Protein AF-0000000082694277 (afdb_homodimer)

Structure (mmCIF, N/CA/C/O backbone):
data_AF-0000000082694277-model_v1
#
loop_
_entity.id
_entity.type
_entity.pdbx_description
1 polymer Cornifelin
#
loop_
_atom_site.group_PDB
_atom_site.id
_atom_site.type_symbol
_atom_site.label_atom_id
_atom_site.label_alt_id
_atom_site.label_comp_id
_atom_site.label_asym_id
_atom_site.label_entity_id
_atom_site.label_seq_id
_atom_site.pdbx_PDB_ins_code
_atom_site.Cartn_x
_atom_site.Cartn_y
_atom_site.Cartn_z
_atom_site.occupancy
_atom_site.B_iso_or_equiv
_atom_site.auth_seq_id
_atom_site.auth_comp_id
_atom_site.auth_asym_id
_atom_site.auth_atom_id
_atom_site.pdbx_PDB_model_num
ATOM 1 N N . MET A 1 1 ? 62.188 2.545 -9.156 1 27.95 1 MET A N 1
ATOM 2 C CA . MET A 1 1 ? 60.906 2.119 -9.719 1 27.95 1 MET A CA 1
ATOM 3 C C . MET A 1 1 ? 59.781 2.207 -8.672 1 27.95 1 MET A C 1
ATOM 5 O O . MET A 1 1 ? 59.812 1.482 -7.672 1 27.95 1 MET A O 1
ATOM 9 N N . ALA A 1 2 ? 59.312 3.406 -8.391 1 30.12 2 ALA A N 1
ATOM 10 C CA . ALA A 1 2 ? 58.469 3.988 -7.355 1 30.12 2 ALA A CA 1
ATOM 11 C C . ALA A 1 2 ? 57.062 3.428 -7.426 1 30.12 2 ALA A C 1
ATOM 13 O O . ALA A 1 2 ? 56.406 3.539 -8.461 1 30.12 2 ALA A O 1
ATOM 14 N N . HIS A 1 3 ? 56.812 2.229 -6.867 1 31.14 3 HIS A N 1
ATOM 15 C CA . HIS A 1 3 ? 55.562 1.495 -6.801 1 31.14 3 HIS A CA 1
ATOM 16 C C . HIS A 1 3 ? 54.469 2.34 -6.16 1 31.14 3 HIS A C 1
ATOM 18 O O . HIS A 1 3 ? 54.594 2.764 -5.008 1 31.14 3 HIS A O 1
ATOM 24 N N . THR A 1 4 ? 53.812 3.27 -6.934 1 31.67 4 THR A N 1
ATOM 25 C CA . THR A 1 4 ? 52.719 4.188 -6.59 1 31.67 4 THR A CA 1
ATOM 26 C C . THR A 1 4 ? 51.531 3.422 -6.062 1 31.67 4 THR A C 1
ATOM 28 O O . THR A 1 4 ? 50.812 2.766 -6.828 1 31.67 4 THR A O 1
ATOM 31 N N . ILE A 1 5 ? 51.562 2.662 -4.965 1 32.66 5 ILE A N 1
ATOM 32 C CA . ILE A 1 5 ? 50.469 1.951 -4.316 1 32.66 5 ILE A CA 1
ATOM 33 C C . ILE A 1 5 ? 49.312 2.926 -4.004 1 32.66 5 ILE A C 1
ATOM 35 O O . ILE A 1 5 ? 49.469 3.793 -3.141 1 32.66 5 ILE A O 1
ATOM 39 N N . THR A 1 6 ? 48.75 3.732 -4.934 1 34.19 6 THR A N 1
ATOM 40 C CA . THR A 1 6 ? 47.625 4.594 -4.547 1 34.19 6 THR A CA 1
ATOM 41 C C . THR A 1 6 ? 46.5 3.77 -3.955 1 34.19 6 THR A C 1
ATOM 43 O O . THR A 1 6 ? 45.938 2.885 -4.617 1 34.19 6 THR A O 1
ATOM 46 N N . SER A 1 7 ? 46.562 3.295 -2.707 1 34.5 7 SER A N 1
ATOM 47 C CA . SER A 1 7 ? 45.5 2.664 -1.922 1 34.5 7 SER A CA 1
ATOM 48 C C . SER A 1 7 ? 44.219 3.453 -2.012 1 34.5 7 SER A C 1
ATOM 50 O O . SER A 1 7 ? 44.156 4.605 -1.574 1 34.5 7 SER A O 1
ATOM 52 N N . GLN A 1 8 ? 43.531 3.471 -3.158 1 34.47 8 GLN A N 1
ATOM 53 C CA . GLN A 1 8 ? 42.219 4.105 -3.213 1 34.47 8 GLN A CA 1
ATOM 54 C C . GLN A 1 8 ? 41.344 3.646 -2.057 1 34.47 8 GLN A C 1
ATOM 56 O O . GLN A 1 8 ? 41.281 2.453 -1.757 1 34.47 8 GLN A O 1
ATOM 61 N N . PRO A 1 9 ? 41.156 4.508 -0.997 1 35 9 PRO A N 1
ATOM 62 C CA . PRO A 1 9 ? 40.25 4.148 0.089 1 35 9 PRO A CA 1
ATOM 63 C C . PRO A 1 9 ? 38.969 3.494 -0.413 1 35 9 PRO A C 1
ATOM 65 O O . PRO A 1 9 ? 38.469 3.848 -1.483 1 35 9 PRO A O 1
ATOM 68 N N . GLN A 1 10 ? 38.844 2.244 -0.396 1 33.22 10 GLN A N 1
ATOM 69 C CA . GLN A 1 10 ? 37.625 1.463 -0.559 1 33.22 10 GLN A CA 1
ATOM 70 C C . GLN A 1 10 ? 36.406 2.186 0.045 1 33.22 10 GLN A C 1
ATOM 72 O O . GLN A 1 10 ? 36.438 2.537 1.227 1 33.22 10 GLN A O 1
ATOM 77 N N . GLY A 1 11 ? 35.812 3.156 -0.639 1 32.41 11 GLY A N 1
ATOM 78 C CA . GLY A 1 11 ? 34.625 3.859 -0.245 1 32.41 11 GLY A CA 1
ATOM 79 C C . GLY A 1 11 ? 33.625 2.975 0.487 1 32.41 11 GLY A C 1
ATOM 80 O O . GLY A 1 11 ? 33.125 1.987 -0.068 1 32.41 11 GLY A O 1
ATOM 81 N N . SER A 1 12 ? 33.812 2.605 1.75 1 34 12 SER A N 1
ATOM 82 C CA . SER A 1 12 ? 32.75 2.076 2.621 1 34 12 SER A CA 1
ATOM 83 C C . SER A 1 12 ? 31.391 2.646 2.254 1 34 12 SER A C 1
ATOM 85 O O . SER A 1 12 ? 31.234 3.863 2.145 1 34 12 SER A O 1
ATOM 87 N N . GLN A 1 13 ? 30.703 2.137 1.273 1 34 13 GLN A N 1
ATOM 88 C CA . GLN A 1 13 ? 29.312 2.514 1.074 1 34 13 GLN A CA 1
ATOM 89 C C . GLN A 1 13 ? 28.641 2.846 2.4 1 34 13 GLN A C 1
ATOM 91 O O . GLN A 1 13 ? 28.516 1.985 3.277 1 34 13 GLN A O 1
ATOM 96 N N . ALA A 1 14 ? 28.875 3.816 3.137 1 32.34 14 ALA A N 1
ATOM 97 C CA . ALA A 1 14 ? 28.125 4.359 4.273 1 32.34 14 ALA A CA 1
ATOM 98 C C . ALA A 1 14 ? 26.656 3.998 4.188 1 32.34 14 ALA A C 1
ATOM 100 O O . ALA A 1 14 ? 25.938 4.5 3.324 1 32.34 14 ALA A O 1
ATOM 101 N N . LEU A 1 15 ? 26.234 2.738 4.289 1 37.38 15 LEU A N 1
ATOM 102 C CA . LEU A 1 15 ? 24.844 2.441 4.645 1 37.38 15 LEU A CA 1
ATOM 103 C C . LEU A 1 15 ? 24.266 3.557 5.5 1 37.38 15 LEU A C 1
ATOM 105 O O . LEU A 1 15 ? 24.672 3.754 6.645 1 37.38 15 LEU A O 1
ATOM 109 N N . TYR A 1 16 ? 24.266 4.754 5.172 1 36.59 16 TYR A N 1
ATOM 110 C CA . TYR A 1 16 ? 23.578 5.77 5.973 1 36.59 16 TYR A CA 1
ATOM 111 C C . TYR A 1 16 ? 22.469 5.148 6.812 1 36.59 16 TYR A C 1
ATOM 113 O O . TYR A 1 16 ? 21.625 4.418 6.293 1 36.59 16 TYR A O 1
ATOM 121 N N . PRO A 1 17 ? 22.594 4.582 8.023 1 45.28 17 PRO A N 1
ATOM 122 C CA . PRO A 1 17 ? 21.453 4.215 8.867 1 45.28 17 PRO A CA 1
ATOM 123 C C . PRO A 1 17 ? 20.219 5.074 8.602 1 45.28 17 PRO A C 1
ATOM 125 O O . PRO A 1 17 ? 20.25 6.289 8.812 1 45.28 17 PRO A O 1
ATOM 128 N N . SER A 1 18 ? 19.703 5.039 7.395 1 55.22 18 SER A N 1
ATOM 129 C CA . SER A 1 18 ? 18.562 5.902 7.102 1 55.22 18 SER A CA 1
ATOM 130 C C . SER A 1 18 ? 17.656 6.043 8.32 1 55.22 18 SER A C 1
ATOM 132 O O . SER A 1 18 ? 17.125 5.051 8.82 1 55.22 18 SER A O 1
ATOM 134 N N . GLN A 1 19 ? 17.891 6.895 9.281 1 72.94 19 GLN A N 1
ATOM 135 C CA . GLN A 1 19 ? 17.156 7.25 10.492 1 72.94 19 GLN A CA 1
ATOM 136 C C . GLN A 1 19 ? 15.641 7.242 10.242 1 72.94 19 GLN A C 1
ATOM 138 O O . GLN A 1 19 ? 15.164 7.836 9.273 1 72.94 19 GLN A O 1
ATOM 143 N N . LYS A 1 20 ? 14.992 6.148 10.82 1 85.75 20 LYS A N 1
ATOM 144 C CA . LYS A 1 20 ? 13.531 6.129 10.812 1 85.75 20 LYS A CA 1
ATOM 145 C C . LYS A 1 20 ? 12.961 7.402 11.43 1 85.75 20 LYS A C 1
ATOM 147 O O . LYS A 1 20 ? 13.562 7.98 12.344 1 85.75 20 LYS A O 1
ATOM 152 N N . THR A 1 21 ? 11.93 7.969 10.828 1 93.62 21 THR A N 1
ATOM 153 C CA . THR A 1 21 ? 11.18 9.125 11.305 1 93.62 21 THR A CA 1
ATOM 154 C C . THR A 1 21 ? 9.82 8.703 11.844 1 93.62 21 THR A C 1
ATOM 156 O O . THR A 1 21 ? 9.508 7.512 11.891 1 93.62 21 THR A O 1
ATOM 159 N N . ALA A 1 22 ? 9.102 9.68 12.453 1 95 22 ALA A N 1
ATOM 160 C CA . ALA A 1 22 ? 7.762 9.43 12.969 1 95 22 ALA A CA 1
ATOM 161 C C . ALA A 1 22 ? 6.73 10.297 12.25 1 95 22 ALA A C 1
ATOM 163 O O . ALA A 1 22 ? 7.086 11.258 11.562 1 95 22 ALA A O 1
ATOM 164 N N . TRP A 1 23 ? 5.449 9.828 12.32 1 95.81 23 TRP A N 1
ATOM 165 C CA . TRP A 1 23 ? 4.371 10.688 11.852 1 95.81 23 TRP A CA 1
ATOM 166 C C . TRP A 1 23 ? 4.438 12.055 12.516 1 95.81 23 TRP A C 1
ATOM 168 O O . TRP A 1 23 ? 4.754 12.164 13.703 1 95.81 23 TRP A O 1
ATOM 178 N N . SER A 1 24 ? 4.129 13.141 11.797 1 94 24 SER A N 1
ATOM 179 C CA . SER A 1 24 ? 4.125 14.484 12.352 1 94 24 SER A CA 1
ATOM 180 C C . SER A 1 24 ? 3.045 14.641 13.414 1 94 24 SER A C 1
ATOM 182 O O . SER A 1 24 ? 3.139 15.516 14.281 1 94 24 SER A O 1
ATOM 184 N N . SER A 1 25 ? 2.029 13.906 13.289 1 93.62 25 SER A N 1
ATOM 185 C CA . SER A 1 25 ? 0.938 13.883 14.258 1 93.62 25 SER A CA 1
ATOM 186 C C . SER A 1 25 ? 0.409 12.461 14.453 1 93.62 25 SER A C 1
ATOM 188 O O . SER A 1 25 ? 0.591 11.602 13.586 1 93.62 25 SER A O 1
ATOM 190 N N . ASP A 1 26 ? -0.315 12.305 15.57 1 94.38 26 ASP A N 1
ATOM 191 C CA . ASP A 1 26 ? -0.897 10.992 15.82 1 94.38 26 ASP A CA 1
ATOM 192 C C . ASP A 1 26 ? -2.24 10.836 15.117 1 94.38 26 ASP A C 1
ATOM 194 O O . ASP A 1 26 ? -2.818 11.82 14.648 1 94.38 26 ASP A O 1
ATOM 198 N N . VAL A 1 27 ? -2.691 9.578 15.062 1 92.75 27 VAL A N 1
ATOM 199 C CA . VAL A 1 27 ? -3.936 9.25 14.375 1 92.75 27 VAL A CA 1
ATOM 200 C C . VAL A 1 27 ? -5.105 9.961 15.055 1 92.75 27 VAL A C 1
ATOM 202 O O . VAL A 1 27 ? -6.027 10.438 14.391 1 92.75 27 VAL A O 1
ATOM 205 N N . MET A 1 28 ? -5.027 10.18 16.344 1 90.75 28 MET A N 1
ATOM 206 C CA . MET A 1 28 ? -6.156 10.734 17.094 1 90.75 28 MET A CA 1
ATOM 207 C C . MET A 1 28 ? -5.961 12.227 17.344 1 90.75 28 MET A C 1
ATOM 209 O O . MET A 1 28 ? -6.66 12.82 18.172 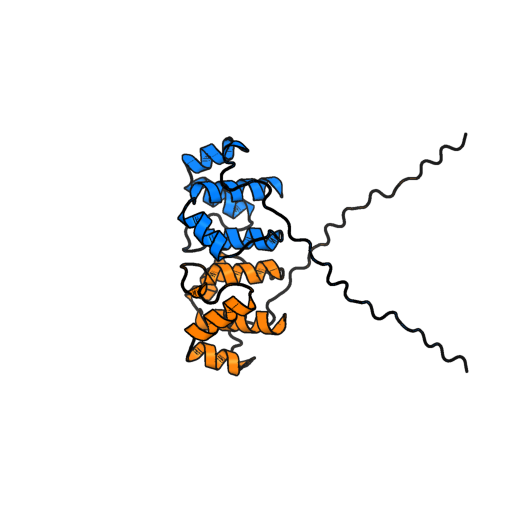1 90.75 28 MET A O 1
ATOM 213 N N . ASP A 1 29 ? -5.027 12.852 16.734 1 92.31 29 ASP A N 1
ATOM 214 C CA . ASP A 1 29 ? -4.785 14.281 16.859 1 92.31 29 ASP A CA 1
ATOM 215 C C . ASP A 1 29 ? -5.598 15.07 15.836 1 92.31 29 ASP A C 1
ATOM 217 O O . ASP A 1 29 ? -5.062 15.953 15.156 1 92.31 29 ASP A O 1
ATOM 221 N N . CYS A 1 30 ? -6.879 14.773 15.672 1 85.38 30 CYS A N 1
ATOM 222 C CA . CYS A 1 30 ? -7.719 15.367 14.633 1 85.38 30 CYS A CA 1
ATOM 223 C C . CYS A 1 30 ? -7.852 16.875 14.828 1 85.38 30 CYS A C 1
ATOM 225 O O . CYS A 1 30 ? -8.078 17.609 13.867 1 85.38 30 CYS A O 1
ATOM 227 N N . PHE A 1 31 ? -7.543 17.359 15.984 1 87.69 31 PHE A N 1
ATOM 228 C CA . PHE A 1 31 ? -7.789 18.766 16.281 1 87.69 31 PHE A CA 1
ATOM 229 C C . PHE A 1 31 ? -6.551 19.609 15.992 1 87.69 31 PHE A C 1
ATOM 231 O O . PHE A 1 31 ? -6.578 20.828 16.125 1 87.69 31 PHE A O 1
ATOM 238 N N . GLN A 1 32 ? -5.543 18.938 15.562 1 92.25 32 GLN A N 1
ATOM 239 C CA . GLN A 1 32 ? -4.348 19.672 15.18 1 92.25 32 GLN A CA 1
ATOM 240 C C . GLN A 1 32 ? -4.574 20.469 13.891 1 92.25 32 GLN A C 1
ATOM 242 O O . GLN A 1 32 ? -3.877 21.438 13.625 1 92.25 32 GLN A O 1
ATOM 247 N N . ASP A 1 33 ? -5.469 20.062 13.055 1 95.19 33 ASP A N 1
ATOM 248 C CA . ASP A 1 33 ? -5.934 20.766 11.867 1 95.19 33 ASP A CA 1
ATOM 249 C C . ASP A 1 33 ? -7.449 20.672 11.727 1 95.19 33 ASP A C 1
ATOM 251 O O . ASP A 1 33 ? -7.977 19.672 11.242 1 95.19 33 ASP A O 1
ATOM 255 N N . MET A 1 34 ? -8.078 21.703 12.07 1 94.44 34 MET A N 1
ATOM 256 C CA . MET A 1 34 ? -9.531 21.688 12.156 1 94.44 34 MET A CA 1
ATOM 257 C C . MET A 1 34 ? -10.156 21.594 10.766 1 94.44 34 MET A C 1
ATOM 259 O O . MET A 1 34 ? -11.188 20.938 10.594 1 94.44 34 MET A O 1
ATOM 263 N N . GLY A 1 35 ? -9.609 22.266 9.805 1 95.75 35 GLY A N 1
ATOM 264 C CA . GLY A 1 35 ? -10.109 22.156 8.438 1 95.75 35 GLY A CA 1
ATOM 265 C C . GLY A 1 35 ? -10.117 20.734 7.91 1 95.75 35 GLY A C 1
ATOM 266 O O . GLY A 1 35 ? -11.141 20.266 7.41 1 95.75 35 GLY A O 1
ATOM 267 N N . ILE A 1 36 ? -9.016 20.031 8.062 1 96.81 36 ILE A N 1
ATOM 268 C CA . ILE A 1 36 ? -8.898 18.656 7.609 1 96.81 36 ILE A CA 1
ATOM 269 C C . ILE A 1 36 ? -9.859 17.766 8.406 1 96.81 36 ILE A C 1
ATOM 271 O O . ILE A 1 36 ? -10.492 16.875 7.844 1 96.81 36 ILE A O 1
ATOM 275 N N . CYS A 1 37 ? -9.945 17.984 9.711 1 95.75 37 CYS A N 1
ATOM 276 C CA . CYS A 1 37 ? -10.82 17.188 10.555 1 95.75 37 CYS A CA 1
ATOM 277 C C . CYS A 1 37 ? -12.273 17.328 10.117 1 95.75 37 CYS A C 1
ATOM 279 O O . CYS A 1 37 ? -12.992 16.328 10.023 1 95.75 37 CYS A O 1
ATOM 281 N N . LEU A 1 38 ? -12.711 18.547 9.906 1 95.75 38 LEU A N 1
ATOM 282 C CA . LEU A 1 38 ? -14.078 18.797 9.469 1 95.75 38 LEU A CA 1
ATOM 283 C C . LEU A 1 38 ? -14.336 18.156 8.109 1 95.75 38 LEU A C 1
ATOM 285 O O . LEU A 1 38 ? -15.383 17.547 7.898 1 95.75 38 LEU A O 1
ATOM 289 N N . CYS A 1 39 ? -13.398 18.344 7.246 1 96.25 39 CYS A N 1
ATOM 290 C CA . CYS A 1 39 ? -13.555 17.719 5.938 1 96.25 39 CYS A CA 1
ATOM 291 C C . CYS A 1 39 ? -13.602 16.203 6.062 1 96.25 39 CYS A C 1
ATOM 293 O O . CYS A 1 39 ? -14.414 15.539 5.402 1 96.25 39 CYS A O 1
ATOM 295 N N . GLY A 1 40 ? -12.734 15.648 6.84 1 95.5 40 GLY A N 1
ATOM 296 C CA . GLY A 1 40 ? -12.711 14.211 7.055 1 95.5 40 GLY A CA 1
ATOM 297 C C . GLY A 1 40 ? -13.984 13.68 7.695 1 95.5 40 GLY A C 1
ATOM 298 O O . GLY A 1 40 ? -14.398 12.555 7.422 1 95.5 40 GLY A O 1
ATOM 299 N N . THR A 1 41 ? -14.664 14.422 8.523 1 95 41 THR A N 1
ATOM 300 C CA . THR A 1 41 ? -15.867 13.992 9.234 1 95 41 THR A CA 1
ATOM 301 C C . THR A 1 41 ? -17.094 14.133 8.344 1 95 41 THR A C 1
ATOM 303 O O . THR A 1 41 ? -17.953 13.242 8.305 1 95 41 THR A O 1
ATOM 306 N N . PHE A 1 42 ? -17.219 15.148 7.566 1 96.81 42 PHE A N 1
ATOM 307 C CA . PHE A 1 42 ? -18.469 15.453 6.875 1 96.81 42 PHE A CA 1
ATOM 308 C C . PHE A 1 42 ? -18.375 15.062 5.406 1 96.81 42 PHE A C 1
ATOM 310 O O . PHE A 1 42 ? -19.391 14.797 4.766 1 96.81 42 PHE A O 1
ATOM 317 N N . ILE A 1 43 ? -17.172 15.102 4.844 1 96.81 43 ILE A N 1
ATOM 318 C CA . ILE A 1 43 ? -17.016 14.789 3.426 1 96.81 43 ILE A CA 1
ATOM 319 C C . ILE A 1 43 ? -15.766 13.93 3.229 1 96.81 43 ILE A C 1
ATOM 321 O O . ILE A 1 43 ? -14.844 14.32 2.508 1 96.81 43 ILE A O 1
ATOM 325 N N . PRO A 1 44 ? -15.758 12.805 3.779 1 94.75 44 PRO A N 1
ATOM 326 C CA . PRO A 1 44 ? -14.555 11.969 3.732 1 94.75 44 PRO A CA 1
ATOM 327 C C . PRO A 1 44 ? -14.18 11.562 2.311 1 94.75 44 PRO A C 1
ATOM 329 O O . PRO A 1 44 ? -13 11.367 2.016 1 94.75 44 PRO A O 1
ATOM 332 N N . CYS A 1 45 ? -15.141 11.445 1.402 1 95.69 45 CYS A N 1
ATOM 333 C CA . CYS A 1 45 ? -14.836 11.062 0.028 1 95.69 45 CYS A CA 1
AT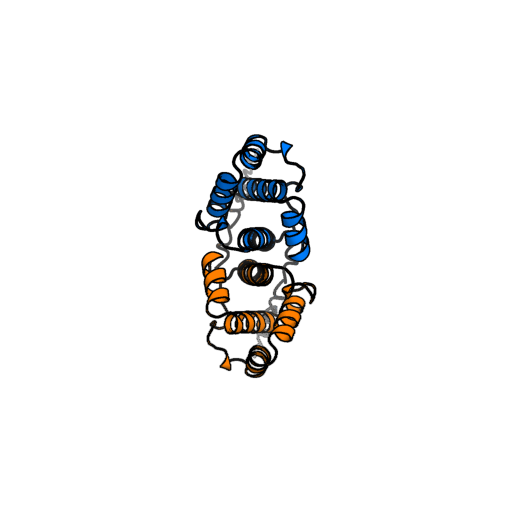OM 334 C C . CYS A 1 45 ? -13.992 12.125 -0.662 1 95.69 45 CYS A C 1
ATOM 336 O O . CYS A 1 45 ? -13.055 11.805 -1.392 1 95.69 45 CYS A O 1
ATOM 338 N N . ILE A 1 46 ? -14.258 13.32 -0.411 1 96.69 46 ILE A N 1
ATOM 339 C CA . ILE A 1 46 ? -13.492 14.406 -1.009 1 96.69 46 ILE A CA 1
ATOM 340 C C . ILE A 1 46 ? -12.102 14.469 -0.372 1 96.69 46 ILE A C 1
ATOM 342 O O . ILE A 1 46 ? -11.102 14.672 -1.064 1 96.69 46 ILE A O 1
ATOM 346 N N . LEU A 1 47 ? -12.023 14.305 0.902 1 97.44 47 LEU A N 1
ATOM 347 C CA . LEU A 1 47 ? -10.719 14.32 1.562 1 97.44 47 LEU A CA 1
ATOM 348 C C . LEU A 1 47 ? -9.82 13.211 1.017 1 97.44 47 LEU A C 1
ATOM 350 O O . LEU A 1 47 ? -8.633 13.438 0.773 1 97.44 47 LEU A O 1
ATOM 354 N N . ALA A 1 48 ? -10.422 12.062 0.842 1 97.94 48 ALA A N 1
ATOM 355 C CA . ALA A 1 48 ? -9.664 10.93 0.316 1 97.94 48 ALA A CA 1
ATOM 356 C C . ALA A 1 48 ? -9.125 11.234 -1.081 1 97.94 48 ALA A C 1
ATOM 358 O O . ALA A 1 48 ? -7.973 10.93 -1.391 1 97.94 48 ALA A O 1
ATOM 359 N N . CYS A 1 49 ? -9.945 11.844 -1.886 1 97.56 49 CYS A N 1
ATOM 360 C CA . CYS A 1 49 ? -9.539 12.203 -3.238 1 97.56 49 CYS A CA 1
ATOM 361 C C . CYS A 1 49 ? -8.438 13.25 -3.211 1 97.56 49 CYS A C 1
ATOM 363 O O . CYS A 1 49 ? -7.449 13.141 -3.941 1 97.56 49 CYS A O 1
ATOM 365 N N . ARG A 1 50 ? -8.594 14.219 -2.432 1 97.62 50 ARG A N 1
ATOM 366 C CA . ARG A 1 50 ? -7.582 15.266 -2.307 1 97.62 50 ARG A CA 1
ATOM 367 C C . ARG A 1 50 ? -6.273 14.695 -1.764 1 97.62 50 ARG A C 1
ATOM 369 O O . ARG A 1 50 ? -5.191 15.094 -2.197 1 97.62 50 ARG A O 1
ATOM 376 N N . THR A 1 51 ? -6.336 13.828 -0.809 1 97.81 51 THR A N 1
ATOM 377 C CA . THR A 1 51 ? -5.145 13.203 -0.239 1 97.81 51 THR A CA 1
ATOM 378 C C . THR A 1 51 ? -4.402 12.391 -1.293 1 97.81 51 THR A C 1
ATOM 380 O O . THR A 1 51 ? -3.172 12.398 -1.343 1 97.81 51 THR A O 1
ATOM 383 N N . ALA A 1 52 ? -5.176 11.695 -2.148 1 97.88 52 ALA A N 1
ATOM 384 C CA . ALA A 1 52 ? -4.566 10.938 -3.238 1 97.88 52 ALA A CA 1
ATOM 385 C C . ALA A 1 52 ? -3.826 11.867 -4.199 1 97.88 52 ALA A C 1
ATOM 387 O O . ALA A 1 52 ? -2.713 11.555 -4.633 1 97.88 52 ALA A O 1
ATOM 388 N N . GLN A 1 53 ? -4.449 12.984 -4.5 1 97.31 53 GLN A N 1
ATOM 389 C CA . GLN A 1 53 ? -3.814 13.961 -5.383 1 97.31 53 GLN A CA 1
ATOM 390 C C . GLN A 1 53 ? -2.549 14.531 -4.754 1 97.31 53 GLN A C 1
ATOM 392 O O . GLN A 1 53 ? -1.523 14.672 -5.426 1 97.31 53 GLN A O 1
ATOM 397 N N . ASP A 1 54 ? -2.637 14.914 -3.525 1 97.25 54 ASP A N 1
ATOM 398 C CA . ASP A 1 54 ? -1.469 15.438 -2.826 1 97.25 54 ASP A CA 1
ATOM 399 C C . ASP A 1 54 ? -0.35 14.398 -2.77 1 97.25 54 ASP A C 1
ATOM 401 O O . ASP A 1 54 ? 0.831 14.75 -2.734 1 97.25 54 ASP A O 1
ATOM 405 N N . TYR A 1 55 ? -0.675 13.109 -2.727 1 97.06 55 TYR A N 1
ATOM 406 C CA . TYR A 1 55 ? 0.297 12.016 -2.727 1 97.06 55 TYR A CA 1
ATOM 407 C C . TYR A 1 55 ? 0.923 11.844 -4.105 1 97.06 55 TYR A C 1
ATOM 409 O O . TYR A 1 55 ? 1.993 11.25 -4.238 1 97.06 55 TYR A O 1
ATOM 417 N N . GLY A 1 56 ? 0.297 12.414 -5.113 1 96.5 56 GLY A N 1
ATOM 418 C CA . GLY A 1 56 ? 0.831 12.328 -6.465 1 96.5 56 GLY A CA 1
ATOM 419 C C . GLY A 1 56 ? 0.103 11.32 -7.332 1 96.5 56 GLY A C 1
ATOM 420 O O . GLY A 1 56 ? 0.627 10.883 -8.359 1 96.5 56 GLY A O 1
ATOM 421 N N . GLU A 1 57 ? -1.096 10.922 -6.906 1 97.12 57 GLU A N 1
ATOM 422 C CA . GLU A 1 57 ? -1.898 9.945 -7.633 1 97.12 57 GLU A CA 1
ATOM 423 C C . GLU A 1 57 ? -3.193 10.57 -8.148 1 97.12 57 GLU A C 1
ATOM 425 O O . GLU A 1 57 ? -3.477 11.734 -7.879 1 97.12 57 GLU A O 1
ATOM 430 N N . CYS A 1 58 ? -3.838 9.781 -8.922 1 94.44 58 CYS A N 1
ATOM 431 C CA . CYS A 1 58 ? -5.105 10.281 -9.445 1 94.44 58 CYS A CA 1
ATOM 432 C C . CYS A 1 58 ? -6.168 10.305 -8.352 1 94.44 58 CYS A C 1
ATOM 434 O O . CYS A 1 58 ? -6.078 9.562 -7.371 1 94.44 58 CYS A O 1
ATOM 436 N N . CYS A 1 59 ? -7.203 11.18 -8.508 1 93.88 59 CYS A N 1
ATOM 437 C CA . CYS A 1 59 ? -8.25 11.359 -7.508 1 93.88 59 CYS A CA 1
ATOM 438 C C . CYS A 1 59 ? -9.164 10.141 -7.449 1 93.88 59 CYS A C 1
ATOM 440 O O . CYS A 1 59 ? -9.922 9.977 -6.496 1 93.88 59 CYS A O 1
ATOM 442 N N . CYS A 1 60 ? -9.078 9.289 -8.375 1 94.56 60 CYS A N 1
ATOM 443 C CA . CYS A 1 60 ? -9.938 8.109 -8.414 1 94.56 60 CYS A CA 1
ATOM 444 C C . CYS A 1 60 ? -9.312 6.957 -7.629 1 94.56 60 CYS A C 1
ATOM 446 O O . CYS A 1 60 ? -9.938 5.91 -7.457 1 94.56 60 CYS A O 1
ATOM 448 N N . LEU A 1 61 ? -8.156 7.168 -7.09 1 96.06 61 LEU A N 1
ATOM 449 C CA . LEU A 1 61 ? -7.41 6.125 -6.395 1 96.06 61 LEU A CA 1
ATOM 450 C C . LEU A 1 61 ? -8.234 5.531 -5.258 1 96.06 61 LEU A C 1
ATOM 452 O O . LEU A 1 61 ? -8.312 4.309 -5.109 1 96.06 61 LEU A O 1
ATOM 456 N N . PRO A 1 62 ? -8.969 6.387 -4.48 1 95.94 62 PRO A N 1
ATOM 457 C CA . PRO A 1 62 ? -9.68 5.84 -3.32 1 95.94 62 PRO A CA 1
ATOM 458 C C . PRO A 1 62 ? -10.82 4.906 -3.713 1 95.94 62 PRO A C 1
ATOM 460 O O . PRO A 1 62 ? -11.352 4.184 -2.863 1 95.94 62 PRO A O 1
ATOM 463 N N . MET A 1 63 ? -11.172 4.84 -4.93 1 94.94 63 MET A N 1
ATOM 464 C CA . MET A 1 63 ? -12.242 3.963 -5.402 1 94.94 63 MET A CA 1
ATOM 465 C C . MET A 1 63 ? -11.711 2.555 -5.656 1 94.94 63 MET A C 1
ATOM 467 O O . MET A 1 63 ? -12.492 1.614 -5.816 1 94.94 63 MET A O 1
ATOM 471 N N . LEU A 1 64 ? -10.414 2.379 -5.699 1 95.12 64 LEU A N 1
ATOM 472 C CA . LEU A 1 64 ? -9.812 1.067 -5.906 1 95.12 64 LEU A CA 1
ATOM 473 C C . LEU A 1 64 ? -9.656 0.323 -4.586 1 95.12 64 LEU A C 1
ATOM 475 O O . LEU A 1 64 ? -9.18 0.891 -3.6 1 95.12 64 LEU A O 1
ATOM 479 N N . PHE A 1 65 ? -10.055 -0.908 -4.57 1 94.44 65 PHE A N 1
ATOM 480 C CA . PHE A 1 65 ? -10 -1.728 -3.365 1 94.44 65 PHE A CA 1
ATOM 481 C C . PHE A 1 65 ? -8.562 -1.852 -2.865 1 94.44 65 PHE A C 1
ATOM 483 O O . PHE A 1 65 ? -7.66 -2.193 -3.631 1 94.44 65 PHE A O 1
ATOM 490 N N . GLY A 1 66 ? -8.328 -1.503 -1.608 1 96.19 66 GLY A N 1
ATOM 491 C CA . GLY A 1 66 ? -7.016 -1.644 -0.993 1 96.19 66 GLY A CA 1
ATOM 492 C C . GLY A 1 66 ? -6.102 -0.462 -1.258 1 96.19 66 GLY A C 1
ATOM 493 O O . GLY A 1 66 ? -5.004 -0.381 -0.7 1 96.19 66 GLY A O 1
ATOM 494 N N . ALA A 1 67 ? -6.523 0.516 -2.029 1 97.25 67 ALA A N 1
ATOM 495 C CA . ALA A 1 67 ? -5.637 1.596 -2.455 1 97.25 67 ALA A CA 1
ATOM 496 C C . ALA A 1 67 ? -5.352 2.555 -1.303 1 97.25 67 ALA A C 1
ATOM 498 O O . ALA A 1 67 ? -4.262 3.129 -1.222 1 97.25 67 ALA A O 1
ATOM 499 N N . ILE A 1 68 ? -6.371 2.729 -0.388 1 97.69 68 ILE A N 1
ATOM 500 C CA . ILE A 1 68 ? -6.133 3.611 0.75 1 97.69 68 ILE A CA 1
ATOM 501 C C . ILE A 1 68 ? -5.066 3.008 1.659 1 97.69 68 ILE A C 1
ATOM 503 O O . ILE A 1 68 ? -4.191 3.719 2.154 1 97.69 68 ILE A O 1
ATOM 507 N N . LEU A 1 69 ? -5.09 1.72 1.825 1 98.25 69 LEU A N 1
ATOM 508 C CA . LEU A 1 69 ? -4.059 1.021 2.584 1 98.25 69 LEU A CA 1
ATOM 509 C C . LEU A 1 69 ? -2.699 1.158 1.906 1 98.25 69 LEU A C 1
ATOM 511 O O . LEU A 1 69 ? -1.693 1.419 2.57 1 98.25 69 LEU A O 1
ATOM 515 N N . ALA A 1 70 ? -2.672 1.006 0.566 1 98.56 70 ALA A N 1
ATOM 516 C CA . ALA A 1 70 ? -1.437 1.15 -0.199 1 98.56 70 ALA A CA 1
ATOM 517 C C . ALA A 1 70 ? -0.874 2.564 -0.072 1 98.56 70 ALA A C 1
ATOM 519 O O . ALA A 1 70 ? 0.341 2.748 0.029 1 98.56 70 ALA A O 1
ATOM 520 N N . MET A 1 71 ? -1.746 3.492 -0.099 1 98.19 71 MET A N 1
ATOM 521 C CA . MET A 1 71 ? -1.312 4.883 0.018 1 98.19 71 MET A CA 1
ATOM 522 C C . MET A 1 71 ? -0.695 5.145 1.388 1 98.19 71 MET A C 1
ATOM 524 O O . MET A 1 71 ? 0.316 5.84 1.494 1 98.19 71 MET A O 1
ATOM 528 N N . ARG A 1 72 ? -1.297 4.605 2.453 1 98.44 72 ARG A N 1
ATOM 529 C CA . ARG A 1 72 ? -0.755 4.793 3.795 1 98.44 72 ARG A CA 1
ATOM 530 C C . ARG A 1 72 ? 0.625 4.156 3.924 1 98.44 72 ARG A C 1
ATOM 532 O O . ARG A 1 72 ? 1.544 4.762 4.48 1 98.44 72 ARG A O 1
ATOM 539 N N . THR A 1 73 ? 0.73 2.99 3.445 1 98.38 73 THR A N 1
ATOM 540 C CA . THR A 1 73 ? 2.025 2.316 3.451 1 98.38 73 THR A CA 1
ATOM 541 C C . THR A 1 73 ? 3.035 3.082 2.602 1 98.38 73 THR A C 1
ATOM 543 O O . THR A 1 73 ? 4.203 3.199 2.975 1 98.38 73 THR A O 1
ATOM 546 N N . GLY A 1 74 ? 2.506 3.592 1.4 1 97.81 74 GLY A N 1
ATOM 547 C CA . GLY A 1 74 ? 3.377 4.367 0.531 1 97.81 74 GLY A CA 1
ATOM 548 C C . GLY A 1 74 ? 3.932 5.609 1.2 1 97.81 74 GLY A C 1
ATOM 549 O O . GLY A 1 74 ? 5.117 5.922 1.056 1 97.81 74 GLY A O 1
ATOM 550 N N . ILE A 1 75 ? 3.111 6.27 1.893 1 97.5 75 ILE A N 1
ATOM 551 C CA . ILE A 1 75 ? 3.535 7.477 2.596 1 97.5 75 ILE A CA 1
ATOM 552 C C . ILE A 1 75 ? 4.57 7.113 3.658 1 97.5 75 ILE A C 1
ATOM 554 O O . ILE A 1 75 ? 5.586 7.801 3.801 1 97.5 75 ILE A O 1
ATOM 558 N N . ARG A 1 76 ? 4.336 6.047 4.414 1 96.62 76 ARG A N 1
ATOM 559 C CA . ARG A 1 76 ? 5.25 5.594 5.457 1 96.62 76 ARG A CA 1
ATOM 560 C C . ARG A 1 76 ? 6.617 5.254 4.879 1 96.62 76 ARG A C 1
ATOM 562 O O . ARG A 1 76 ? 7.648 5.648 5.43 1 96.62 76 ARG A O 1
ATOM 569 N N . GLU A 1 77 ? 6.668 4.59 3.803 1 96.25 77 GLU A N 1
ATOM 570 C CA . GLU A 1 77 ? 7.93 4.176 3.197 1 96.25 77 GLU A CA 1
ATOM 571 C C . GLU A 1 77 ? 8.633 5.352 2.523 1 96.25 77 GLU A C 1
ATOM 573 O O . GLU A 1 77 ? 9.852 5.469 2.584 1 96.25 77 GLU A O 1
ATOM 578 N N . ARG A 1 78 ? 7.836 6.195 1.89 1 94.88 78 ARG A N 1
ATOM 579 C CA . ARG A 1 78 ? 8.391 7.348 1.188 1 94.88 78 ARG A CA 1
ATOM 580 C C . ARG A 1 78 ? 9.172 8.25 2.145 1 94.88 78 ARG A C 1
ATOM 582 O O . ARG A 1 78 ? 10.234 8.766 1.793 1 94.88 78 ARG A O 1
ATOM 589 N N . TYR A 1 79 ? 8.695 8.391 3.301 1 94.44 79 TYR A N 1
ATOM 590 C CA . TYR A 1 79 ? 9.305 9.312 4.25 1 94.44 79 TYR A CA 1
ATOM 591 C C . TYR A 1 79 ? 9.992 8.555 5.379 1 94.44 79 TYR A C 1
ATOM 593 O O . TYR A 1 79 ? 10.344 9.141 6.406 1 94.44 79 TYR A O 1
ATOM 601 N N . ARG A 1 80 ? 10.109 7.242 5.246 1 94.5 80 ARG A N 1
ATOM 602 C CA . ARG A 1 80 ? 10.82 6.355 6.156 1 94.5 80 ARG A CA 1
ATOM 603 C C . ARG A 1 80 ? 10.227 6.414 7.559 1 94.5 80 ARG A C 1
ATOM 605 O O . ARG A 1 80 ? 10.953 6.492 8.547 1 94.5 80 ARG A O 1
ATOM 612 N N . ILE A 1 81 ? 8.961 6.5 7.59 1 95.19 81 ILE A N 1
ATOM 613 C CA . ILE A 1 81 ? 8.25 6.484 8.867 1 95.19 81 ILE A CA 1
ATOM 614 C C . ILE A 1 81 ? 8.188 5.055 9.398 1 95.19 81 ILE A C 1
ATOM 616 O O . ILE A 1 81 ? 7.91 4.113 8.656 1 95.19 81 ILE A O 1
ATOM 620 N N . GLU A 1 82 ? 8.453 4.977 10.672 1 95.44 82 GLU A N 1
ATOM 621 C CA . GLU A 1 82 ? 8.422 3.652 11.289 1 95.44 82 GLU A CA 1
ATOM 622 C C . GLU A 1 82 ? 7.012 3.076 11.297 1 95.44 82 GLU A C 1
ATOM 624 O O . GLU A 1 82 ? 6.035 3.812 11.445 1 95.44 82 GLU A O 1
ATOM 629 N N . GLY A 1 83 ? 6.953 1.717 11.172 1 94.62 83 GLY A N 1
ATOM 630 C CA . GLY A 1 83 ? 5.664 1.04 11.211 1 94.62 83 GLY A CA 1
ATOM 631 C C . GLY A 1 83 ? 5.641 -0.24 10.398 1 94.62 83 GLY A C 1
ATOM 632 O O . GLY A 1 83 ? 6.688 -0.733 9.969 1 94.62 83 GLY A O 1
ATOM 633 N N . SER A 1 84 ? 4.379 -0.812 10.273 1 96.69 84 SER A N 1
ATOM 634 C CA . SER A 1 84 ? 4.156 -2.037 9.508 1 96.69 84 SER A CA 1
ATOM 635 C C . SER A 1 84 ? 2.828 -1.987 8.758 1 96.69 84 SER A C 1
ATOM 637 O O . SER A 1 84 ? 1.945 -1.197 9.102 1 96.69 84 SER A O 1
ATOM 639 N N . ILE A 1 85 ? 2.777 -2.809 7.707 1 97.81 85 ILE A N 1
ATOM 640 C CA . ILE A 1 85 ? 1.545 -2.869 6.93 1 97.81 85 ILE A CA 1
ATOM 641 C C . ILE A 1 85 ? 0.402 -3.363 7.812 1 97.81 85 ILE A C 1
ATOM 643 O O . ILE A 1 85 ? -0.734 -2.9 7.688 1 97.81 85 ILE A O 1
ATOM 647 N N . CYS A 1 86 ? 0.716 -4.277 8.695 1 95.75 86 CYS A N 1
ATOM 648 C CA . CYS A 1 86 ? -0.3 -4.762 9.625 1 95.75 86 CYS A CA 1
ATOM 649 C C . CYS A 1 86 ? -0.859 -3.621 10.461 1 95.75 86 CYS A C 1
ATOM 651 O O . CYS A 1 86 ? -2.068 -3.539 10.68 1 95.75 86 CYS A O 1
ATOM 653 N N . ASN A 1 87 ? 0.019 -2.783 10.992 1 95.88 87 ASN A N 1
ATOM 654 C CA . ASN A 1 87 ? -0.42 -1.621 11.758 1 95.88 87 ASN A CA 1
ATOM 655 C C . ASN A 1 87 ? -1.234 -0.66 10.891 1 95.88 87 ASN A C 1
ATOM 657 O O . ASN A 1 87 ? -2.219 -0.083 11.359 1 95.88 87 ASN A O 1
ATOM 661 N N . ASP A 1 88 ? -0.774 -0.468 9.656 1 97.75 88 ASP A N 1
ATOM 662 C CA . ASP A 1 88 ? -1.543 0.367 8.742 1 97.75 88 ASP A CA 1
ATOM 663 C C . ASP A 1 88 ? -2.953 -0.183 8.547 1 97.75 88 ASP A C 1
ATOM 665 O O . ASP A 1 88 ? -3.928 0.574 8.547 1 97.75 88 ASP A O 1
ATOM 669 N N . PHE A 1 89 ? -3.033 -1.465 8.375 1 97.75 89 PHE A N 1
ATOM 670 C CA . PHE A 1 89 ? -4.316 -2.127 8.188 1 97.75 89 PHE A CA 1
ATOM 671 C C . PHE A 1 89 ? -5.203 -1.949 9.414 1 97.75 89 PHE A C 1
ATOM 673 O O . PHE A 1 89 ? -6.383 -1.61 9.289 1 97.75 89 PHE A O 1
ATOM 680 N N . ALA A 1 90 ? -4.668 -2.18 10.539 1 96.31 90 ALA A N 1
ATOM 681 C CA . ALA A 1 90 ? -5.418 -2.021 11.781 1 96.31 90 ALA A CA 1
ATOM 682 C C . ALA A 1 90 ? -5.906 -0.585 11.953 1 96.31 90 ALA A C 1
ATOM 684 O O . ALA A 1 90 ? -7.047 -0.355 12.352 1 96.31 90 ALA A O 1
ATOM 685 N N . CYS A 1 91 ? -5.043 0.428 11.703 1 95.81 91 CYS A N 1
ATOM 686 C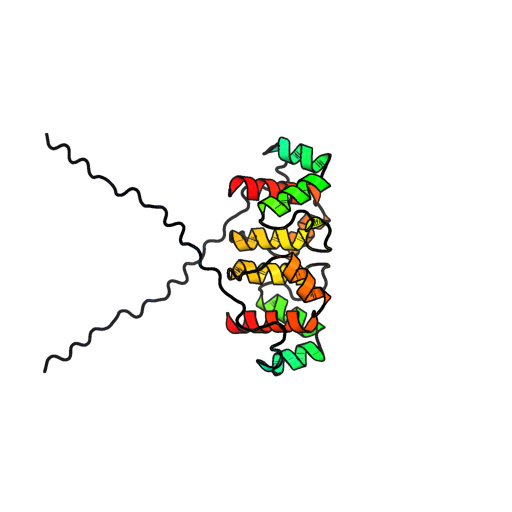 CA . CYS A 1 91 ? -5.406 1.837 11.805 1 95.81 91 CYS A CA 1
ATOM 687 C C . CYS A 1 91 ? -6.59 2.164 10.906 1 95.81 91 CYS A C 1
ATOM 689 O O . CYS A 1 91 ? -7.52 2.859 11.32 1 95.81 91 CYS A O 1
ATOM 691 N N . LEU A 1 92 ? -6.539 1.658 9.688 1 96.56 92 LEU A N 1
ATOM 692 C CA . LEU A 1 92 ? -7.586 1.971 8.727 1 96.56 92 LEU A CA 1
ATOM 693 C C . LEU A 1 92 ? -8.883 1.255 9.086 1 96.56 92 LEU A C 1
ATOM 695 O O . LEU A 1 92 ? -9.977 1.794 8.875 1 96.56 92 LEU A O 1
ATOM 699 N N . CYS A 1 93 ? -8.805 0.039 9.656 1 96.19 93 CYS A N 1
ATOM 700 C CA . CYS A 1 93 ? -9.992 -0.737 10 1 96.19 93 CYS A CA 1
ATOM 701 C C . CYS A 1 93 ? -10.695 -0.146 11.219 1 96.19 93 CYS A C 1
ATOM 703 O O . CYS A 1 93 ? -11.922 -0.115 11.281 1 96.19 93 CYS A O 1
ATOM 705 N N . PHE A 1 94 ? -9.945 0.307 12.133 1 95.44 94 PHE A N 1
ATOM 706 C CA . PHE A 1 94 ? -10.539 0.705 13.406 1 95.44 94 PHE A CA 1
ATOM 707 C C . PHE A 1 94 ? -10.688 2.221 13.484 1 95.44 94 PHE A C 1
ATOM 709 O O . PHE A 1 94 ? -11.492 2.73 14.266 1 95.44 94 PHE A O 1
ATOM 716 N N . CYS A 1 95 ? -9.875 2.979 12.82 1 94.12 95 CYS A N 1
ATOM 717 C CA . CYS A 1 95 ? -9.906 4.438 12.859 1 94.12 95 CYS A CA 1
ATOM 718 C C . CYS A 1 95 ? -9.727 5.02 11.461 1 94.12 95 CYS A C 1
A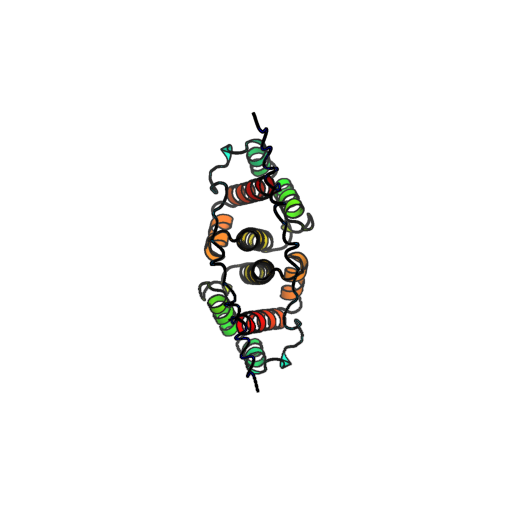TOM 720 O O . CYS A 1 95 ? -8.969 5.977 11.281 1 94.12 95 CYS A O 1
ATOM 722 N N . GLY A 1 96 ? -10.516 4.613 10.523 1 93.94 96 GLY A N 1
ATOM 723 C CA . GLY A 1 96 ? -10.367 4.957 9.117 1 93.94 96 GLY A CA 1
ATOM 724 C C . GLY A 1 96 ? -10.406 6.453 8.867 1 93.94 96 GLY A C 1
ATOM 725 O O . GLY A 1 96 ? -9.461 7.016 8.305 1 93.94 96 GLY A O 1
ATOM 726 N N . PRO A 1 97 ? -11.43 7.094 9.383 1 93.56 97 PRO A N 1
ATOM 727 C CA . PRO A 1 97 ? -11.5 8.539 9.141 1 93.56 97 PRO A CA 1
ATOM 728 C C . PRO A 1 97 ? -10.359 9.305 9.797 1 93.56 97 PRO A C 1
ATOM 730 O O . PRO A 1 97 ? -9.82 10.242 9.203 1 93.56 97 PRO A O 1
ATOM 733 N N . CYS A 1 98 ? -9.938 8.875 10.922 1 95.25 98 CYS A N 1
ATOM 734 C CA . CYS A 1 98 ? -8.828 9.531 11.602 1 95.25 98 CYS A CA 1
ATOM 735 C C . CYS A 1 98 ? -7.516 9.281 10.875 1 95.25 98 CYS A C 1
ATOM 737 O O . CYS A 1 98 ? -6.676 10.18 10.773 1 95.25 98 CYS A O 1
ATOM 739 N N . ALA A 1 99 ? -7.371 8.031 10.453 1 96.88 99 ALA A N 1
ATOM 740 C CA . ALA A 1 99 ? -6.164 7.695 9.703 1 96.88 99 ALA A CA 1
ATOM 741 C C . ALA A 1 99 ? -6.074 8.508 8.414 1 96.88 99 ALA A C 1
ATOM 743 O O . ALA A 1 99 ? -4.992 8.961 8.031 1 96.88 99 ALA A O 1
ATOM 744 N N . LEU A 1 100 ? -7.191 8.633 7.758 1 97.12 100 LEU A N 1
ATOM 745 C CA . LEU A 1 100 ? -7.227 9.438 6.539 1 97.12 100 LEU A CA 1
ATOM 746 C C . LEU A 1 100 ? -6.84 10.883 6.828 1 97.12 100 LEU A C 1
ATOM 748 O O . LEU A 1 100 ? -6.07 11.484 6.078 1 97.12 100 LEU A O 1
ATOM 752 N N . CYS A 1 101 ? -7.312 11.438 7.93 1 97.06 101 CYS A N 1
ATOM 753 C CA . CYS A 1 101 ? -6.957 12.797 8.32 1 97.06 101 CYS A CA 1
ATOM 754 C C . CYS A 1 101 ? -5.469 12.906 8.633 1 97.06 101 CYS A C 1
ATOM 756 O O . CYS A 1 101 ? -4.832 13.906 8.297 1 97.06 101 CYS A O 1
ATOM 758 N N . GLN A 1 102 ? -4.953 11.914 9.32 1 97.25 102 GLN A N 1
ATOM 759 C CA . GLN A 1 102 ? -3.523 11.898 9.617 1 97.25 102 GLN A CA 1
ATOM 760 C C . GLN A 1 102 ? -2.693 11.938 8.336 1 97.25 102 GLN A C 1
ATOM 762 O O . GLN A 1 102 ? -1.709 12.672 8.25 1 97.25 102 GLN A O 1
ATOM 767 N N . MET A 1 103 ? -3.098 11.156 7.383 1 97.62 103 MET A N 1
ATOM 768 C CA . MET A 1 103 ? -2.385 11.117 6.105 1 97.62 103 MET A CA 1
ATOM 769 C C . MET A 1 103 ? -2.42 12.477 5.422 1 97.62 103 MET A C 1
ATOM 771 O O . MET A 1 103 ? -1.403 12.938 4.898 1 97.62 103 MET A O 1
ATOM 775 N N . ALA A 1 104 ? -3.617 13.055 5.457 1 97.56 104 ALA A N 1
ATOM 776 C CA . ALA A 1 104 ? -3.762 14.367 4.832 1 97.56 104 ALA A CA 1
ATOM 777 C C . ALA A 1 104 ? -2.875 15.398 5.52 1 97.56 104 ALA A C 1
ATOM 779 O O . ALA A 1 104 ? -2.205 16.203 4.855 1 97.56 104 ALA A O 1
ATOM 780 N N . ARG A 1 105 ? -2.855 15.391 6.82 1 97.12 105 ARG A N 1
ATOM 781 C CA . ARG A 1 105 ? -2.012 16.328 7.562 1 97.12 105 ARG A CA 1
ATOM 782 C C . ARG A 1 105 ? -0.536 16.078 7.27 1 97.12 105 ARG A C 1
ATOM 784 O O . ARG A 1 105 ? 0.239 17.031 7.125 1 97.12 105 ARG A O 1
ATOM 791 N N . GLU A 1 106 ? -0.157 14.828 7.238 1 97.06 106 GLU A N 1
ATOM 792 C CA . GLU A 1 106 ? 1.231 14.469 6.965 1 97.06 106 GLU A CA 1
ATOM 793 C C . GLU A 1 106 ? 1.688 15.023 5.617 1 97.06 106 GLU A C 1
ATOM 795 O O . GLU A 1 106 ? 2.758 15.625 5.52 1 97.06 106 GLU A O 1
ATOM 800 N N . LEU A 1 107 ? 0.863 14.805 4.578 1 96.81 107 LEU A N 1
ATOM 801 C CA . LEU A 1 107 ? 1.219 15.25 3.236 1 96.81 107 LEU A CA 1
ATOM 802 C C . LEU A 1 107 ? 1.248 16.781 3.164 1 96.81 107 LEU A C 1
ATOM 804 O O . LEU A 1 107 ? 2.072 17.359 2.451 1 96.81 107 LEU A O 1
ATOM 808 N N . LYS A 1 108 ? 0.325 17.406 3.873 1 95.44 108 LYS A N 1
ATOM 809 C CA . LYS A 1 108 ? 0.307 18.875 3.938 1 95.44 108 LYS A CA 1
ATOM 810 C C . LYS A 1 108 ? 1.582 19.406 4.582 1 95.44 108 LYS A C 1
ATOM 812 O O . LYS A 1 108 ? 2.137 20.406 4.125 1 95.44 108 LYS A O 1
ATOM 817 N N . MET A 1 109 ? 2.072 18.766 5.59 1 93.38 109 MET A N 1
ATOM 818 C CA . MET A 1 109 ? 3.258 19.203 6.324 1 93.38 109 MET A CA 1
ATOM 819 C C . MET A 1 109 ? 4.523 18.969 5.504 1 93.38 109 MET A C 1
ATOM 821 O O . MET A 1 109 ? 5.496 19.703 5.629 1 93.38 109 MET A O 1
ATOM 825 N N . ARG A 1 110 ? 4.508 17.969 4.652 1 91.94 110 ARG A N 1
ATOM 826 C CA . ARG A 1 110 ? 5.703 17.625 3.893 1 91.94 110 ARG A CA 1
ATOM 827 C C . ARG A 1 110 ? 5.75 18.375 2.568 1 91.94 110 ARG A C 1
ATOM 829 O O . ARG A 1 110 ? 6.773 18.375 1.88 1 91.94 110 ARG A O 1
ATOM 836 N N . GLN A 1 111 ? 4.777 19.062 2.064 1 83.94 111 GLN A N 1
ATOM 837 C CA . GLN A 1 111 ? 4.781 19.906 0.877 1 83.94 111 GLN A CA 1
ATOM 838 C C . GLN A 1 111 ? 5.57 21.188 1.121 1 83.94 111 GLN A C 1
ATOM 840 O O . GLN A 1 111 ? 5.543 21.75 2.223 1 83.94 111 GLN A O 1
ATOM 845 N N . MET B 1 1 ? 39.719 47.469 12.086 1 29.84 1 MET B N 1
ATOM 846 C CA . MET B 1 1 ? 38.5 46.844 12.562 1 29.84 1 MET B CA 1
ATOM 847 C C . MET B 1 1 ? 37.844 46.031 11.445 1 29.84 1 MET B C 1
ATOM 849 O O . MET B 1 1 ? 37.25 46.594 10.516 1 29.84 1 MET B O 1
ATOM 853 N N . ALA B 1 2 ? 38.469 44.969 11.008 1 31.88 2 ALA B N 1
ATOM 854 C CA . ALA B 1 2 ? 38.469 44.031 9.867 1 31.88 2 ALA B CA 1
ATOM 855 C C . ALA B 1 2 ? 37.188 43.219 9.82 1 31.88 2 ALA B C 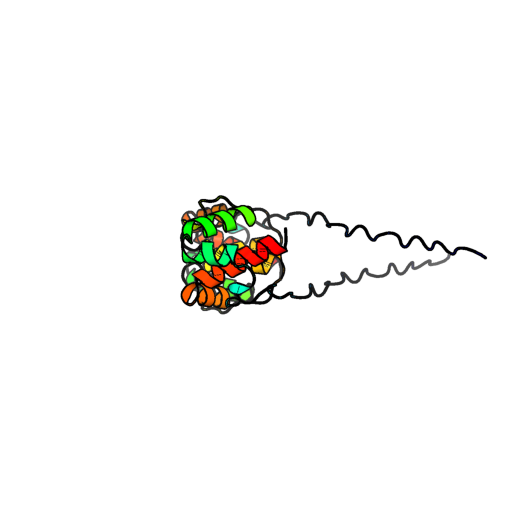1
ATOM 857 O O . ALA B 1 2 ? 36.812 42.594 10.805 1 31.88 2 ALA B O 1
ATOM 858 N N . HIS B 1 3 ? 36.125 43.75 9.117 1 31 3 HIS B N 1
ATOM 859 C CA . HIS B 1 3 ? 34.812 43.219 8.852 1 31 3 HIS B CA 1
ATOM 860 C C . HIS B 1 3 ? 34.875 41.844 8.211 1 31 3 HIS B C 1
ATOM 862 O O . HIS B 1 3 ? 35.156 41.719 7.016 1 31 3 HIS B O 1
ATOM 868 N N . THR B 1 4 ? 35.469 40.844 8.836 1 31.16 4 THR B N 1
ATOM 869 C CA . THR B 1 4 ? 35.594 39.5 8.289 1 31.16 4 THR B CA 1
ATOM 870 C C . THR B 1 4 ? 34.219 38.906 7.992 1 31.16 4 THR B C 1
ATOM 872 O O . THR B 1 4 ? 33.469 38.562 8.914 1 31.16 4 THR B O 1
ATOM 875 N N . ILE B 1 5 ? 33.375 39.5 7.105 1 34.56 5 ILE B N 1
ATOM 876 C CA . ILE B 1 5 ? 32.094 38.969 6.656 1 34.56 5 ILE B CA 1
ATOM 877 C C . ILE B 1 5 ? 32.25 37.5 6.203 1 34.56 5 ILE B C 1
ATOM 879 O O . ILE B 1 5 ? 32.969 37.25 5.223 1 34.56 5 ILE B O 1
ATOM 883 N N . THR B 1 6 ? 32.656 36.531 7.027 1 34.81 6 THR B N 1
ATOM 884 C CA . THR B 1 6 ? 32.719 35.125 6.609 1 34.81 6 THR B CA 1
ATOM 885 C C . THR B 1 6 ? 31.391 34.719 5.969 1 34.81 6 THR B C 1
ATOM 887 O O . THR B 1 6 ? 30.328 34.875 6.574 1 34.81 6 THR B O 1
ATOM 890 N N . SER B 1 7 ? 31.141 35 4.672 1 34.69 7 SER B N 1
ATOM 891 C CA . SER B 1 7 ? 30.078 34.469 3.809 1 34.69 7 SER B CA 1
ATOM 892 C C . SER B 1 7 ? 29.859 33 4.02 1 34.69 7 SER B C 1
ATOM 894 O O . SER B 1 7 ? 30.766 32.188 3.758 1 34.69 7 SER B O 1
ATOM 896 N N . GLN B 1 8 ? 29.406 32.562 5.184 1 35.25 8 GLN B N 1
ATOM 897 C CA . GLN B 1 8 ? 29.078 31.141 5.305 1 35.25 8 GLN B CA 1
ATOM 898 C C . GLN B 1 8 ? 28.234 30.672 4.125 1 35.25 8 GLN B C 1
ATOM 900 O O . GLN B 1 8 ? 27.266 31.344 3.742 1 35.25 8 GLN B O 1
ATOM 905 N N . PRO B 1 9 ? 28.891 29.953 3.145 1 36.03 9 PRO B N 1
ATOM 906 C CA . PRO B 1 9 ? 28.109 29.375 2.043 1 36.03 9 PRO B CA 1
ATOM 907 C C . PRO B 1 9 ? 26.766 28.828 2.498 1 36.03 9 PRO B C 1
ATOM 909 O O . PRO B 1 9 ? 26.656 28.312 3.613 1 36.03 9 PRO B O 1
ATOM 912 N N . GLN B 1 10 ? 25.719 29.516 2.371 1 32.78 10 GLN B N 1
ATOM 913 C CA . GLN B 1 10 ? 24.344 29.047 2.432 1 32.78 10 GLN B CA 1
ATOM 914 C C . GLN B 1 10 ? 24.219 27.625 1.916 1 32.78 10 GLN B C 1
ATOM 916 O O . GLN B 1 10 ? 24.609 27.328 0.784 1 32.78 10 GLN B O 1
ATOM 921 N N . GLY B 1 11 ? 24.609 26.641 2.684 1 32.88 11 GLY B N 1
ATOM 922 C CA . GLY B 1 11 ? 24.422 25.234 2.365 1 32.88 11 GLY B CA 1
ATOM 923 C C . GLY B 1 11 ? 23.188 24.969 1.533 1 32.88 11 GLY B C 1
ATOM 924 O O . GLY B 1 11 ? 22.062 25.266 1.961 1 32.88 11 GLY B O 1
ATOM 925 N N . SER B 1 12 ? 23.141 25.203 0.188 1 34.19 12 SER B N 1
ATOM 926 C CA .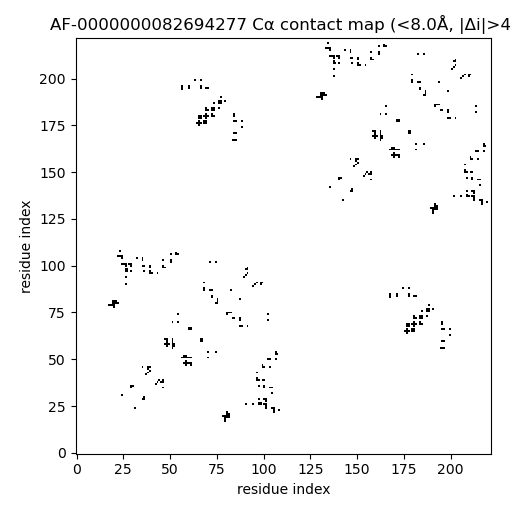 SER B 1 12 ? 22.172 24.656 -0.747 1 34.19 12 SER B CA 1
ATOM 927 C C . SER B 1 12 ? 21.656 23.312 -0.279 1 34.19 12 SER B C 1
ATOM 929 O O . SER B 1 12 ? 22.438 22.391 -0.037 1 34.19 12 SER B O 1
ATOM 931 N N . GLN B 1 13 ? 20.781 23.219 0.677 1 36.22 13 GLN B N 1
ATOM 932 C CA . GLN B 1 13 ? 20.078 21.969 0.908 1 36.22 13 GLN B CA 1
ATOM 933 C C . GLN B 1 13 ? 19.938 21.172 -0.386 1 36.22 13 GLN B C 1
ATOM 935 O O . GLN B 1 13 ? 19.234 21.594 -1.312 1 36.22 13 GLN B O 1
ATOM 940 N N . ALA B 1 14 ? 20.875 20.672 -1.072 1 32.56 14 ALA B N 1
ATOM 941 C CA . ALA B 1 14 ? 20.953 19.781 -2.221 1 32.56 14 ALA B CA 1
ATOM 942 C C . ALA B 1 14 ? 19.781 18.812 -2.234 1 32.56 14 ALA B C 1
ATOM 944 O O . ALA B 1 14 ? 19.688 17.922 -1.388 1 32.56 14 ALA B O 1
ATOM 945 N N . LEU B 1 15 ? 18.5 19.234 -2.447 1 38.5 15 LEU B N 1
ATOM 946 C CA . LEU B 1 15 ? 17.453 18.328 -2.883 1 38.5 15 LEU B CA 1
ATOM 947 C C . LEU B 1 15 ? 18.031 17.172 -3.684 1 38.5 15 LEU B C 1
ATOM 949 O O . LEU B 1 15 ? 18.531 17.359 -4.793 1 38.5 15 LEU B O 1
ATOM 953 N N . TYR B 1 16 ? 18.969 16.469 -3.209 1 38 16 TYR B N 1
ATOM 954 C CA . TYR B 1 16 ? 19.406 15.312 -3.98 1 38 16 TYR B CA 1
ATOM 955 C C . TYR B 1 16 ? 18.297 14.836 -4.914 1 38 16 TYR B C 1
ATOM 957 O O . TYR B 1 16 ? 17.156 14.648 -4.484 1 38 16 TYR B O 1
ATOM 965 N N . PRO B 1 17 ? 18.047 15.266 -6.176 1 45.69 17 PRO B N 1
ATOM 966 C CA . PRO B 1 17 ? 17.141 14.586 -7.098 1 45.69 17 PRO B CA 1
ATOM 967 C C . PRO B 1 17 ? 17.016 13.086 -6.812 1 45.69 17 PRO B C 1
ATOM 969 O O . PRO B 1 17 ? 18.016 12.359 -6.895 1 45.69 17 PRO B O 1
ATOM 972 N N . SER B 1 18 ? 16.578 12.672 -5.676 1 55.03 18 SER B N 1
ATOM 973 C CA . SER B 1 18 ? 16.516 11.234 -5.434 1 55.03 18 SER B CA 1
ATOM 974 C C . SER B 1 18 ? 16.188 10.477 -6.715 1 55.03 18 SER B C 1
ATOM 976 O O . SER B 1 18 ? 15.141 10.695 -7.324 1 55.03 18 SER B O 1
ATOM 978 N N . GLN B 1 19 ? 17.094 10.18 -7.598 1 71.81 19 GLN B N 1
ATOM 979 C CA . GLN B 1 19 ? 17.016 9.445 -8.859 1 71.81 19 GLN B CA 1
ATOM 980 C C . GLN B 1 19 ? 16.094 8.234 -8.734 1 71.81 19 GLN B C 1
ATOM 982 O O . GLN B 1 19 ? 16.219 7.449 -7.797 1 71.81 19 GLN B O 1
ATOM 987 N N . LYS B 1 20 ? 14.922 8.344 -9.414 1 84.06 20 LYS B N 1
ATOM 988 C CA . LYS B 1 20 ? 14.039 7.195 -9.523 1 84.06 20 LYS B CA 1
ATOM 989 C C . LYS B 1 20 ? 14.758 6 -10.148 1 84.06 20 LYS B C 1
ATOM 991 O O . LYS B 1 20 ? 15.641 6.172 -10.984 1 84.06 20 LYS B O 1
ATOM 996 N N . THR B 1 21 ? 14.547 4.832 -9.594 1 93.75 21 THR B N 1
ATOM 997 C CA . THR B 1 21 ? 15.07 3.562 -10.086 1 93.75 21 THR B CA 1
ATOM 998 C C . THR B 1 21 ? 13.969 2.746 -10.75 1 93.75 21 THR B C 1
ATOM 1000 O O . THR B 1 21 ? 12.828 3.211 -10.875 1 93.75 21 THR B O 1
ATOM 1003 N N . ALA B 1 22 ? 14.383 1.587 -11.383 1 95 22 ALA B N 1
ATOM 1004 C CA . ALA B 1 22 ? 13.438 0.674 -12.008 1 95 22 ALA B CA 1
ATOM 1005 C C . ALA B 1 22 ? 13.461 -0.694 -11.336 1 95 22 ALA B C 1
ATOM 1007 O O . ALA B 1 22 ? 14.391 -1.007 -10.586 1 95 22 ALA B O 1
ATOM 1008 N N . TRP B 1 23 ? 12.352 -1.447 -11.547 1 95.81 23 TRP B N 1
ATOM 1009 C CA . TRP B 1 23 ? 12.367 -2.846 -11.125 1 95.81 23 TRP B CA 1
ATOM 1010 C C . TRP B 1 23 ? 13.562 -3.576 -11.727 1 95.81 23 TRP B C 1
ATOM 1012 O O . TRP B 1 23 ? 13.938 -3.33 -12.883 1 95.81 23 TRP B O 1
ATOM 1022 N N . SER B 1 24 ? 14.18 -4.484 -10.992 1 94.12 24 SER B N 1
ATOM 1023 C CA . SER B 1 24 ? 15.312 -5.266 -11.492 1 94.12 24 SER B CA 1
ATOM 1024 C C . SER B 1 24 ? 14.883 -6.184 -12.633 1 94.12 24 SER B C 1
ATOM 1026 O O . SER B 1 24 ? 15.711 -6.59 -13.445 1 94.12 24 SER B O 1
ATOM 1028 N N . SER B 1 25 ? 13.695 -6.57 -12.609 1 93.81 25 SER B N 1
ATOM 1029 C CA . SER B 1 25 ? 13.102 -7.391 -13.664 1 93.81 25 SER B CA 1
ATOM 1030 C C . SER B 1 25 ? 11.664 -6.973 -13.953 1 93.81 25 SER B C 1
ATOM 1032 O O . SER B 1 25 ? 11.008 -6.367 -13.102 1 93.81 25 SER B O 1
ATOM 1034 N N . ASP B 1 26 ? 11.211 -7.406 -15.125 1 94.56 26 ASP B N 1
ATOM 1035 C CA . ASP B 1 26 ? 9.828 -7.082 -15.477 1 94.56 26 ASP B CA 1
ATOM 1036 C C . ASP B 1 26 ? 8.859 -8.102 -14.883 1 94.56 26 ASP B C 1
ATOM 1038 O O . ASP B 1 26 ? 9.273 -9.172 -14.43 1 94.56 26 ASP B O 1
ATOM 1042 N N . VAL B 1 27 ? 7.582 -7.73 -14.938 1 93.12 27 VAL B N 1
ATOM 1043 C CA . VAL B 1 27 ? 6.535 -8.562 -14.359 1 93.12 27 VAL B CA 1
ATOM 1044 C C . VAL B 1 27 ? 6.473 -9.898 -15.102 1 93.12 27 VAL B C 1
ATOM 1046 O O . VAL B 1 27 ? 6.258 -10.945 -14.492 1 93.12 27 VAL B O 1
ATOM 1049 N N . MET B 1 28 ? 6.789 -9.922 -16.391 1 91.19 28 MET B N 1
ATOM 1050 C CA . MET B 1 28 ? 6.633 -11.133 -17.203 1 91.19 28 MET B CA 1
ATOM 1051 C C . MET B 1 28 ? 7.969 -11.844 -17.375 1 91.19 28 MET B C 1
ATOM 1053 O O . MET B 1 28 ? 8.102 -12.711 -18.234 1 91.19 28 MET B O 1
ATOM 1057 N N . ASP B 1 29 ? 8.953 -11.477 -16.656 1 92.69 29 ASP B N 1
ATOM 1058 C CA . ASP B 1 29 ? 10.266 -12.125 -16.703 1 92.69 29 ASP B CA 1
ATOM 1059 C C . ASP B 1 29 ? 10.344 -13.289 -15.719 1 92.69 29 ASP B C 1
ATOM 1061 O O . ASP B 1 29 ? 11.312 -13.406 -14.969 1 92.69 29 ASP B O 1
ATOM 1065 N N . CYS B 1 30 ? 9.359 -14.148 -15.688 1 86.25 30 CYS B N 1
ATOM 1066 C CA . CYS B 1 30 ? 9.258 -15.227 -14.703 1 86.25 30 CYS B CA 1
ATOM 1067 C C . CYS B 1 30 ? 10.414 -16.203 -14.852 1 86.25 30 CYS B C 1
ATOM 1069 O O . CYS B 1 30 ? 10.797 -16.875 -13.891 1 86.25 30 CYS B O 1
ATOM 1071 N N . PHE B 1 31 ? 11.062 -16.219 -15.945 1 88.12 31 PHE B N 1
ATOM 1072 C CA . PHE B 1 31 ? 12.078 -17.219 -16.219 1 88.12 31 PHE B CA 1
ATOM 1073 C C . PHE B 1 31 ? 13.453 -16.734 -15.773 1 88.12 31 PHE B C 1
ATOM 1075 O O . PHE B 1 31 ? 14.438 -17.469 -15.859 1 88.12 31 PHE B O 1
ATOM 1082 N N . GLN B 1 32 ? 13.461 -15.539 -15.289 1 92.88 32 GLN B N 1
ATOM 1083 C CA . GLN B 1 32 ? 14.727 -15.031 -14.766 1 92.88 32 GLN B CA 1
ATOM 1084 C C . GLN B 1 32 ? 15.109 -15.742 -13.469 1 92.88 32 GLN B C 1
ATOM 1086 O O . GLN B 1 32 ? 16.281 -15.773 -13.094 1 92.88 32 GLN B O 1
ATOM 1091 N N . ASP B 1 33 ? 14.195 -16.266 -12.727 1 95.5 33 ASP B N 1
ATOM 1092 C CA . ASP B 1 33 ? 14.391 -17.109 -11.555 1 95.5 33 ASP B CA 1
ATOM 1093 C C . ASP B 1 33 ? 13.398 -18.266 -11.547 1 95.5 33 ASP B C 1
ATOM 1095 O O . ASP B 1 33 ? 12.242 -18.109 -11.148 1 95.5 33 ASP B O 1
ATOM 1099 N N . MET B 1 34 ? 13.875 -19.375 -11.914 1 94.88 34 MET B N 1
ATOM 1100 C CA . MET B 1 34 ? 13.008 -20.531 -12.125 1 94.88 34 MET B CA 1
ATOM 1101 C C . MET B 1 34 ? 12.438 -21.031 -10.797 1 94.88 34 MET B C 1
ATOM 1103 O O . MET B 1 34 ? 11.297 -21.469 -10.734 1 94.88 34 MET B O 1
ATOM 1107 N N . GLY B 1 35 ? 13.227 -21.047 -9.766 1 95.94 35 GLY B N 1
ATOM 1108 C CA . GLY B 1 35 ? 12.742 -21.438 -8.453 1 95.94 35 GLY B CA 1
ATOM 1109 C C . GLY B 1 35 ? 11.562 -20.625 -7.98 1 95.94 35 GLY B C 1
ATOM 1110 O O . GLY B 1 35 ? 10.531 -21.172 -7.582 1 95.94 35 GLY B O 1
ATOM 1111 N N . ILE B 1 36 ? 11.695 -19.312 -8.062 1 96.88 36 ILE B N 1
ATOM 1112 C CA . ILE B 1 36 ? 10.617 -18.406 -7.652 1 96.88 36 ILE B CA 1
ATOM 1113 C C . ILE B 1 36 ? 9.398 -18.609 -8.555 1 96.88 36 ILE B C 1
ATOM 1115 O O . ILE B 1 36 ? 8.266 -18.625 -8.086 1 96.88 36 ILE B O 1
ATOM 1119 N N . CYS B 1 37 ? 9.625 -18.766 -9.844 1 95.81 37 CYS B N 1
ATOM 1120 C CA . CYS B 1 37 ? 8.531 -18.969 -10.789 1 95.81 37 CYS B CA 1
ATOM 1121 C C . CYS B 1 37 ? 7.75 -20.234 -10.469 1 95.81 37 CYS B C 1
ATOM 1123 O O . CYS B 1 37 ? 6.52 -20.219 -10.484 1 95.81 37 CYS B O 1
ATOM 1125 N N . LEU B 1 38 ? 8.477 -21.312 -10.266 1 95.94 38 LEU B N 1
ATOM 1126 C CA . LEU B 1 38 ? 7.828 -22.578 -9.93 1 95.94 38 LEU B CA 1
ATOM 1127 C C . LEU B 1 38 ? 7.051 -22.469 -8.625 1 95.94 38 LEU B C 1
ATOM 1129 O O . LEU B 1 38 ? 5.922 -22.969 -8.531 1 95.94 38 LEU B O 1
ATOM 1133 N N . CYS B 1 39 ? 7.66 -21.875 -7.66 1 96.31 39 CYS B N 1
ATOM 1134 C CA . CYS B 1 39 ? 6.961 -21.672 -6.395 1 96.31 39 CYS B CA 1
ATOM 1135 C C . CYS B 1 39 ? 5.719 -20.812 -6.582 1 96.31 39 CYS B C 1
ATOM 1137 O O . CYS B 1 39 ? 4.66 -21.109 -6.027 1 96.31 39 CYS B O 1
ATOM 1139 N N . GLY B 1 40 ? 5.867 -19.75 -7.312 1 95.75 40 GLY B N 1
ATOM 1140 C CA . GLY B 1 40 ? 4.742 -18.875 -7.578 1 95.75 40 GLY B CA 1
ATOM 1141 C C . GLY B 1 40 ? 3.623 -19.547 -8.344 1 95.75 40 GLY B C 1
ATOM 1142 O O . GLY B 1 40 ? 2.449 -19.219 -8.148 1 95.75 40 GLY B O 1
ATOM 1143 N N . THR B 1 41 ? 3.877 -20.5 -9.195 1 95.25 41 THR B N 1
ATOM 1144 C CA . THR B 1 41 ? 2.881 -21.188 -10.023 1 95.25 41 THR B CA 1
ATOM 1145 C C . THR B 1 41 ? 2.197 -22.297 -9.234 1 95.25 41 THR B C 1
ATOM 1147 O O . THR B 1 41 ? 0.976 -22.453 -9.305 1 95.25 41 THR B O 1
ATOM 1150 N N . PHE B 1 42 ? 2.879 -23.031 -8.445 1 96.81 42 PHE B N 1
ATOM 1151 C CA . PHE B 1 42 ? 2.33 -24.25 -7.848 1 96.81 42 PHE B CA 1
ATOM 1152 C C . PHE B 1 42 ? 1.94 -24 -6.395 1 96.81 42 PHE B C 1
ATOM 1154 O O . PHE B 1 42 ? 1.074 -24.688 -5.855 1 96.81 42 PHE B O 1
ATOM 1161 N N . ILE B 1 43 ? 2.635 -23.078 -5.723 1 96.88 43 ILE B N 1
ATOM 1162 C CA . ILE B 1 43 ? 2.367 -22.812 -4.312 1 96.88 43 ILE B CA 1
ATOM 1163 C C . ILE B 1 43 ? 2.398 -21.312 -4.047 1 96.88 43 ILE B C 1
ATOM 1165 O O . ILE B 1 43 ? 3.195 -20.828 -3.236 1 96.88 43 ILE B O 1
ATOM 1169 N N . PRO B 1 44 ? 1.525 -20.609 -4.645 1 94.88 44 PRO B N 1
ATOM 1170 C CA . PRO B 1 44 ? 1.57 -19.156 -4.531 1 94.88 44 PRO B CA 1
ATOM 1171 C C . PRO B 1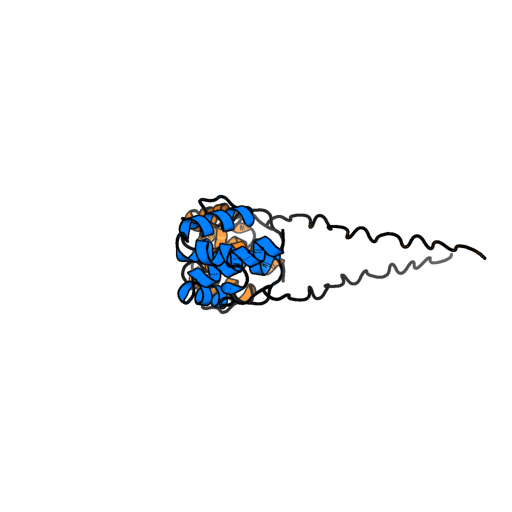 44 ? 1.353 -18.672 -3.102 1 94.88 44 PRO B C 1
ATOM 1173 O O . PRO B 1 44 ? 1.87 -17.609 -2.719 1 94.88 44 PRO B O 1
ATOM 1176 N N . CYS B 1 45 ? 0.623 -19.406 -2.275 1 95.81 45 CYS B N 1
ATOM 1177 C CA . CYS B 1 45 ? 0.378 -19 -0.899 1 95.81 45 CYS B CA 1
ATOM 1178 C C . CYS B 1 45 ? 1.674 -18.984 -0.097 1 95.81 45 CYS B C 1
ATOM 1180 O O . CYS B 1 45 ? 1.909 -18.062 0.691 1 95.81 45 CYS B O 1
ATOM 1182 N N . ILE B 1 46 ? 2.492 -19.891 -0.327 1 96.81 46 ILE B N 1
ATOM 1183 C CA . ILE B 1 46 ? 3.768 -19.953 0.378 1 96.81 46 ILE B CA 1
ATOM 1184 C C . ILE B 1 46 ? 4.691 -18.844 -0.137 1 96.81 46 ILE B C 1
ATOM 1186 O O . ILE B 1 46 ? 5.387 -18.188 0.645 1 96.81 46 ILE B O 1
ATOM 1190 N N . LEU B 1 47 ? 4.723 -18.625 -1.402 1 97.5 47 LEU B N 1
ATOM 1191 C CA . LEU B 1 47 ? 5.559 -17.562 -1.947 1 97.5 47 LEU B CA 1
ATOM 1192 C C . LEU B 1 47 ? 5.156 -16.203 -1.374 1 97.5 47 LEU B C 1
ATOM 1194 O O . LEU B 1 47 ? 6.016 -15.391 -1.027 1 97.5 47 LEU B O 1
ATOM 1198 N N . ALA B 1 48 ? 3.865 -16 -1.297 1 98 48 ALA B N 1
ATOM 1199 C CA . ALA B 1 48 ? 3.367 -14.734 -0.758 1 98 48 ALA B CA 1
ATOM 1200 C C . ALA B 1 48 ? 3.811 -14.547 0.689 1 98 48 ALA B C 1
ATOM 1202 O O . ALA B 1 48 ? 4.223 -13.453 1.078 1 98 48 ALA B O 1
ATOM 1203 N N . CYS B 1 49 ? 3.754 -15.602 1.449 1 97.69 49 CYS B N 1
ATOM 1204 C CA . CYS B 1 49 ? 4.18 -15.539 2.844 1 97.69 49 CYS B CA 1
ATOM 1205 C C . CYS B 1 49 ? 5.676 -15.281 2.949 1 97.69 49 CYS B C 1
ATOM 1207 O O . CYS B 1 49 ? 6.113 -14.453 3.752 1 97.69 49 CYS B O 1
ATOM 1209 N N . ARG B 1 50 ? 6.406 -15.945 2.191 1 97.69 50 ARG B N 1
ATOM 1210 C CA . ARG B 1 50 ? 7.852 -15.75 2.191 1 97.69 50 ARG B CA 1
ATOM 1211 C C . ARG B 1 50 ? 8.211 -14.344 1.733 1 97.69 50 ARG B C 1
ATOM 1213 O O . ARG B 1 50 ? 9.133 -13.727 2.268 1 97.69 50 ARG B O 1
ATOM 1220 N N . THR B 1 51 ? 7.562 -13.836 0.743 1 97.88 51 THR B N 1
ATOM 1221 C CA . THR B 1 51 ? 7.812 -12.484 0.248 1 97.88 51 THR B CA 1
ATOM 1222 C C . THR B 1 51 ? 7.512 -11.445 1.326 1 97.88 51 THR B C 1
ATOM 1224 O O . THR B 1 51 ? 8.242 -10.469 1.475 1 97.88 51 THR B O 1
ATOM 1227 N N . ALA B 1 52 ? 6.422 -11.695 2.102 1 97.94 52 ALA B N 1
ATOM 1228 C CA . ALA B 1 52 ? 6.09 -10.805 3.207 1 97.94 52 ALA B CA 1
ATOM 1229 C C . ALA B 1 52 ? 7.191 -10.797 4.262 1 97.94 52 ALA B C 1
ATOM 1231 O O . ALA B 1 52 ? 7.57 -9.734 4.766 1 97.94 52 ALA B O 1
ATOM 1232 N N . GLN B 1 53 ? 7.691 -11.969 4.547 1 97.38 53 GLN B N 1
ATOM 1233 C CA . GLN B 1 53 ? 8.781 -12.078 5.516 1 97.38 53 GLN B CA 1
ATOM 1234 C C . GLN B 1 53 ? 10.039 -11.375 5.012 1 97.38 53 GLN B C 1
ATOM 1236 O O . GLN B 1 53 ? 10.703 -10.664 5.77 1 97.38 53 GLN B O 1
ATOM 1241 N N . ASP B 1 54 ? 10.391 -11.625 3.799 1 97.31 54 ASP B N 1
ATOM 1242 C CA . ASP B 1 54 ? 11.555 -10.969 3.215 1 97.31 54 ASP B CA 1
ATOM 1243 C C . ASP B 1 54 ? 11.391 -9.453 3.209 1 97.31 54 ASP B C 1
ATOM 1245 O O . ASP B 1 54 ? 12.375 -8.711 3.285 1 97.31 54 ASP B O 1
ATOM 1249 N N . TYR B 1 55 ? 10.156 -8.938 3.076 1 97.19 55 TYR B N 1
ATOM 1250 C CA . TYR B 1 55 ? 9.859 -7.512 3.111 1 97.19 55 TYR B CA 1
ATOM 1251 C C . TYR B 1 55 ? 9.984 -6.961 4.527 1 97.19 55 TYR B C 1
ATOM 1253 O O . TYR B 1 55 ? 10.133 -5.754 4.719 1 97.19 55 TYR B O 1
ATOM 1261 N N . GLY B 1 56 ? 9.984 -7.84 5.516 1 96.56 56 GLY B N 1
ATOM 1262 C CA . GLY B 1 56 ? 10.125 -7.418 6.898 1 96.56 56 GLY B CA 1
ATOM 1263 C C . GLY B 1 56 ? 8.82 -7.438 7.664 1 96.56 56 GLY B C 1
ATOM 1264 O O . GLY B 1 56 ? 8.695 -6.793 8.711 1 96.56 56 GLY B O 1
ATOM 1265 N N . GLU B 1 57 ? 7.82 -8.133 7.137 1 97.06 57 GLU B N 1
ATOM 1266 C CA . GLU B 1 57 ? 6.504 -8.227 7.762 1 97.06 57 GLU B CA 1
ATOM 1267 C C . GLU B 1 57 ? 6.199 -9.664 8.188 1 97.06 57 GLU B C 1
ATOM 1269 O O . GLU B 1 57 ? 6.992 -10.57 7.949 1 97.06 57 GLU B O 1
ATOM 1274 N N . CYS B 1 58 ? 5.133 -9.75 8.875 1 94.5 58 CYS B N 1
ATOM 1275 C CA . CYS B 1 58 ? 4.734 -11.086 9.312 1 94.5 58 CYS B CA 1
ATOM 1276 C C . CYS B 1 58 ? 4.219 -11.914 8.141 1 94.5 58 CYS B C 1
ATOM 1278 O O . CYS B 1 58 ? 3.758 -11.359 7.137 1 94.5 58 CYS B O 1
ATOM 1280 N N . CYS B 1 59 ? 4.316 -13.266 8.25 1 93.81 59 CYS B N 1
ATOM 1281 C CA . CYS B 1 59 ? 3.924 -14.18 7.18 1 93.81 59 CYS B CA 1
ATOM 1282 C C . CYS B 1 59 ? 2.41 -14.18 6.996 1 93.81 59 CYS B C 1
ATOM 1284 O O . CYS B 1 59 ? 1.906 -14.648 5.977 1 93.81 59 CYS B O 1
ATOM 1286 N N . CYS B 1 60 ? 1.684 -13.641 7.887 1 94.5 60 CYS B N 1
ATOM 1287 C CA . CYS B 1 60 ? 0.227 -13.633 7.809 1 94.5 60 CYS B CA 1
ATOM 1288 C C . CYS B 1 60 ? -0.265 -12.414 7.035 1 94.5 60 CYS B C 1
ATOM 1290 O O . CYS B 1 60 ? -1.462 -12.281 6.773 1 94.5 60 CYS B O 1
ATOM 1292 N N . LEU B 1 61 ? 0.631 -11.594 6.594 1 96.06 61 LEU B N 1
ATOM 1293 C CA . LEU B 1 61 ? 0.289 -10.352 5.918 1 96.06 61 LEU B CA 1
ATOM 1294 C C . LEU B 1 61 ? -0.585 -10.609 4.699 1 96.06 61 LEU B C 1
ATOM 1296 O O . LEU B 1 61 ? -1.6 -9.938 4.496 1 96.06 61 LEU B O 1
ATOM 1300 N N . PRO B 1 62 ? -0.262 -11.68 3.895 1 95.94 62 PRO B N 1
ATOM 1301 C CA . PRO B 1 62 ? -1.027 -11.875 2.66 1 95.94 62 PRO B CA 1
ATOM 1302 C C . PRO B 1 62 ? -2.482 -12.25 2.922 1 95.94 62 PRO B C 1
ATOM 1304 O O . PRO B 1 62 ? -3.311 -12.211 2.008 1 95.94 62 PRO B O 1
ATOM 1307 N N . MET B 1 63 ? -2.84 -12.547 4.105 1 95.06 63 MET B N 1
ATOM 1308 C CA . MET B 1 63 ? -4.215 -12.898 4.453 1 95.06 63 MET B CA 1
ATOM 1309 C C . MET B 1 63 ? -5.051 -11.648 4.691 1 95.06 63 MET B C 1
ATOM 1311 O O . MET B 1 63 ? -6.277 -11.719 4.758 1 95.06 63 MET B O 1
ATOM 1315 N N . LEU B 1 64 ? -4.449 -10.508 4.824 1 95.19 64 LEU B N 1
ATOM 1316 C CA . LEU B 1 64 ? -5.16 -9.25 5.027 1 95.19 64 LEU B CA 1
ATOM 1317 C C . LEU B 1 64 ? -5.562 -8.633 3.691 1 95.19 64 LEU B C 1
ATOM 1319 O O . LEU B 1 64 ? -4.746 -8.539 2.771 1 95.19 64 LEU B O 1
ATOM 1323 N N . PHE B 1 65 ? -6.785 -8.234 3.602 1 94.5 65 PHE B N 1
ATOM 1324 C CA . PHE B 1 65 ? -7.312 -7.66 2.371 1 94.5 65 PHE B CA 1
ATOM 1325 C C . PHE B 1 65 ? -6.527 -6.414 1.978 1 94.5 65 PHE B C 1
ATOM 1327 O O . PHE B 1 65 ? -6.34 -5.508 2.793 1 94.5 65 PHE B O 1
ATOM 1334 N N . GLY B 1 66 ? -6.004 -6.367 0.762 1 96.25 66 GLY B N 1
ATOM 1335 C CA . GLY B 1 66 ? -5.297 -5.207 0.246 1 96.25 66 GLY B CA 1
ATOM 1336 C C . GLY B 1 66 ? -3.828 -5.184 0.626 1 96.25 66 GLY B C 1
ATOM 1337 O O . GLY B 1 66 ? -3.072 -4.328 0.162 1 96.25 66 GLY B O 1
ATOM 1338 N N . ALA B 1 67 ? -3.346 -6.133 1.41 1 97.31 67 ALA B N 1
ATOM 1339 C CA . ALA B 1 67 ? -1.988 -6.078 1.946 1 97.31 67 ALA B CA 1
ATOM 1340 C C . ALA B 1 67 ? -0.957 -6.367 0.86 1 97.31 67 ALA B C 1
ATOM 1342 O O . ALA B 1 67 ? 0.153 -5.832 0.89 1 97.31 67 ALA B O 1
ATOM 1343 N N . ILE B 1 68 ? -1.331 -7.242 -0.116 1 97.81 68 ILE B N 1
ATOM 1344 C CA . ILE B 1 68 ? -0.394 -7.531 -1.196 1 97.81 68 ILE B CA 1
ATOM 1345 C C . ILE B 1 68 ? -0.177 -6.277 -2.041 1 97.81 68 ILE B C 1
ATOM 1347 O O . ILE B 1 68 ? 0.951 -5.977 -2.438 1 97.81 68 ILE B O 1
ATOM 1351 N N . LEU B 1 69 ? -1.216 -5.531 -2.27 1 98.31 69 LEU B N 1
ATOM 1352 C CA . LEU B 1 69 ? -1.107 -4.258 -2.969 1 98.31 69 LEU B CA 1
ATOM 1353 C C . LEU B 1 69 ? -0.246 -3.277 -2.182 1 98.31 69 LEU B C 1
ATOM 1355 O O . LEU B 1 69 ? 0.611 -2.6 -2.752 1 98.31 69 LEU B O 1
ATOM 1359 N N . ALA B 1 70 ? -0.478 -3.223 -0.845 1 98.56 70 ALA B N 1
ATOM 1360 C CA . ALA B 1 70 ? 0.305 -2.348 0.022 1 98.56 70 ALA B CA 1
ATOM 1361 C C . ALA B 1 70 ? 1.782 -2.729 -0.002 1 98.56 70 ALA B C 1
ATOM 1363 O O . ALA B 1 70 ? 2.656 -1.857 -0 1 98.56 70 ALA B O 1
ATOM 1364 N N . MET B 1 71 ? 2.014 -3.977 -0.008 1 98.25 71 MET B N 1
ATOM 1365 C CA . MET B 1 71 ? 3.395 -4.445 -0.032 1 98.25 71 MET B CA 1
ATOM 1366 C C . MET B 1 71 ? 4.082 -4.055 -1.336 1 98.25 71 MET B C 1
ATOM 1368 O O . MET B 1 71 ? 5.246 -3.65 -1.332 1 98.25 71 MET B O 1
ATOM 1372 N N . ARG B 1 72 ? 3.393 -4.16 -2.465 1 98.5 72 ARG B N 1
ATOM 1373 C CA . ARG B 1 72 ? 3.973 -3.783 -3.752 1 98.5 72 ARG B CA 1
ATOM 1374 C C . ARG B 1 72 ? 4.285 -2.293 -3.797 1 98.5 72 ARG B C 1
ATOM 1376 O O . ARG B 1 72 ? 5.359 -1.892 -4.25 1 98.5 72 ARG B O 1
ATOM 1383 N N . THR B 1 73 ? 3.361 -1.541 -3.359 1 98.38 73 THR B N 1
ATOM 1384 C CA . THR B 1 73 ? 3.586 -0.102 -3.291 1 98.38 73 THR B CA 1
ATOM 1385 C C . THR B 1 73 ? 4.73 0.222 -2.334 1 98.38 73 THR B C 1
ATOM 1387 O O . THR B 1 73 ? 5.543 1.105 -2.607 1 98.38 73 THR B O 1
ATOM 1390 N N . GLY B 1 74 ? 4.723 -0.553 -1.163 1 97.81 74 GLY B N 1
ATOM 1391 C CA . GLY B 1 74 ? 5.793 -0.351 -0.198 1 97.81 74 GLY B CA 1
ATOM 1392 C C . GLY B 1 74 ? 7.172 -0.618 -0.769 1 97.81 74 GLY B C 1
ATOM 1393 O O . GLY B 1 74 ? 8.109 0.142 -0.521 1 97.81 74 GLY B O 1
ATOM 1394 N N . ILE B 1 75 ? 7.285 -1.639 -1.494 1 97.56 75 ILE B N 1
ATOM 1395 C CA . ILE B 1 75 ? 8.555 -1.984 -2.115 1 97.56 75 ILE B CA 1
ATOM 1396 C C . ILE B 1 75 ? 8.969 -0.893 -3.102 1 97.56 75 ILE B C 1
ATOM 1398 O O . ILE B 1 75 ? 10.125 -0.478 -3.133 1 97.56 75 ILE B O 1
ATOM 1402 N N . ARG B 1 76 ? 8.023 -0.415 -3.91 1 96.69 76 ARG B N 1
ATOM 1403 C CA . ARG B 1 76 ? 8.289 0.632 -4.895 1 96.69 76 ARG B CA 1
ATOM 1404 C C . ARG B 1 76 ? 8.773 1.908 -4.215 1 96.69 76 ARG B C 1
ATOM 1406 O O . ARG B 1 76 ? 9.75 2.52 -4.664 1 96.69 76 ARG B O 1
ATOM 1413 N N . GLU B 1 77 ? 8.172 2.305 -3.17 1 96.19 77 GLU B N 1
ATOM 1414 C CA . GLU B 1 77 ? 8.539 3.541 -2.482 1 96.19 77 GLU B CA 1
ATOM 1415 C C . GLU B 1 77 ? 9.844 3.375 -1.706 1 96.19 77 GLU B C 1
ATOM 1417 O O . GLU B 1 77 ? 10.664 4.293 -1.657 1 96.19 77 GLU B O 1
ATOM 1422 N N . ARG B 1 78 ? 10 2.205 -1.105 1 94.81 78 ARG B N 1
ATOM 1423 C CA . ARG B 1 78 ? 11.195 1.937 -0.316 1 94.81 78 ARG B CA 1
ATOM 1424 C C . ARG B 1 78 ? 12.453 2.061 -1.169 1 94.81 78 ARG B C 1
ATOM 1426 O O . ARG B 1 78 ? 13.469 2.592 -0.713 1 94.81 78 ARG B O 1
ATOM 1433 N N . TYR B 1 79 ? 12.383 1.642 -2.363 1 94.5 79 TYR B N 1
ATOM 1434 C CA . TYR B 1 79 ? 13.562 1.623 -3.225 1 94.5 79 TYR B CA 1
ATOM 1435 C C . TYR B 1 79 ? 13.445 2.676 -4.32 1 94.5 79 TYR B C 1
ATOM 1437 O O . TYR B 1 79 ? 14.211 2.656 -5.289 1 94.5 79 TYR B O 1
ATOM 1445 N N . ARG B 1 80 ? 12.445 3.549 -4.238 1 94.5 80 ARG B N 1
ATOM 1446 C CA . ARG B 1 80 ? 12.227 4.688 -5.125 1 94.5 80 ARG B CA 1
ATOM 1447 C C . ARG B 1 80 ? 12.031 4.227 -6.566 1 94.5 80 ARG B C 1
ATOM 1449 O O . ARG B 1 80 ? 12.602 4.805 -7.492 1 94.5 80 ARG B O 1
ATOM 1456 N N . ILE B 1 81 ? 11.367 3.16 -6.684 1 95.25 81 ILE B N 1
ATOM 1457 C CA . ILE B 1 81 ? 11.039 2.648 -8.008 1 95.25 81 ILE B CA 1
ATOM 1458 C C . ILE B 1 81 ? 9.898 3.465 -8.609 1 95.25 81 ILE B C 1
ATOM 1460 O O . ILE B 1 81 ? 8.914 3.77 -7.922 1 95.25 81 ILE B O 1
ATOM 1464 N N . GLU B 1 82 ? 10.086 3.771 -9.859 1 95.44 82 GLU B N 1
ATOM 1465 C CA . GLU B 1 82 ? 9.055 4.562 -10.523 1 95.44 82 GLU B CA 1
ATOM 1466 C C . GLU B 1 82 ? 7.758 3.773 -10.664 1 95.44 82 GLU B C 1
ATOM 1468 O O . GLU B 1 82 ? 7.781 2.555 -10.852 1 95.44 82 GLU B O 1
ATOM 1473 N N . GLY B 1 83 ? 6.633 4.508 -10.609 1 94.62 83 GLY B N 1
ATOM 1474 C CA . GLY B 1 83 ? 5.332 3.883 -10.773 1 94.62 83 GLY B CA 1
ATOM 1475 C C . GLY B 1 83 ? 4.23 4.594 -10.008 1 94.62 83 GLY B C 1
ATOM 1476 O O . GLY B 1 83 ? 4.43 5.703 -9.5 1 94.62 83 GLY B O 1
ATOM 1477 N N . SER B 1 84 ? 2.99 3.93 -10.016 1 96.75 84 SER B N 1
ATOM 1478 C CA . SER B 1 84 ? 1.817 4.445 -9.32 1 96.75 84 SER B CA 1
ATOM 1479 C C . SER B 1 84 ? 1.016 3.32 -8.68 1 96.75 84 SER B C 1
ATOM 1481 O O . SER B 1 84 ? 1.154 2.156 -9.055 1 96.75 84 SER B O 1
ATOM 1483 N N . ILE B 1 85 ? 0.262 3.715 -7.668 1 97.88 85 ILE B N 1
ATOM 1484 C CA . ILE B 1 85 ? -0.576 2.729 -6.996 1 97.88 85 ILE B CA 1
ATOM 1485 C C . ILE B 1 85 ? -1.579 2.143 -7.988 1 97.88 85 ILE B C 1
ATOM 1487 O O . ILE B 1 85 ? -1.886 0.949 -7.938 1 97.88 85 ILE B O 1
ATOM 1491 N N . CYS B 1 86 ? -2.068 2.977 -8.883 1 95.94 86 CYS B N 1
ATOM 1492 C CA . CYS B 1 86 ? -2.986 2.488 -9.906 1 95.94 86 CYS B CA 1
ATOM 1493 C C . CYS B 1 86 ? -2.336 1.397 -10.75 1 95.94 86 CYS B C 1
ATOM 1495 O O . CYS B 1 86 ? -2.969 0.387 -11.055 1 95.94 86 CYS B O 1
ATOM 1497 N N . ASN B 1 87 ? -1.101 1.634 -11.164 1 96.06 87 ASN B N 1
ATOM 1498 C CA . ASN B 1 87 ? -0.367 0.621 -11.914 1 96.06 87 ASN B CA 1
ATOM 1499 C C . ASN B 1 87 ? -0.144 -0.641 -11.086 1 96.06 87 ASN B C 1
ATOM 1501 O O . ASN B 1 87 ? -0.224 -1.754 -11.609 1 96.06 87 ASN B O 1
ATOM 1505 N N . ASP B 1 88 ? 0.201 -0.444 -9.82 1 97.81 88 ASP B N 1
ATOM 1506 C CA . ASP B 1 88 ? 0.343 -1.595 -8.93 1 97.81 88 ASP B CA 1
ATOM 1507 C C . ASP B 1 88 ? -0.948 -2.408 -8.875 1 97.81 88 ASP B C 1
ATOM 1509 O O . ASP B 1 88 ? -0.915 -3.641 -8.93 1 97.81 88 ASP B O 1
ATOM 1513 N N . PHE B 1 89 ? -2.035 -1.729 -8.758 1 97.75 89 PHE B N 1
ATOM 1514 C CA . PHE B 1 89 ? -3.34 -2.375 -8.703 1 97.75 89 PHE B CA 1
ATOM 1515 C C . PHE B 1 89 ? -3.625 -3.143 -9.984 1 97.75 89 PHE B C 1
ATOM 1517 O O . PHE B 1 89 ? -4.059 -4.297 -9.945 1 97.75 89 PHE B O 1
ATOM 1524 N N . ALA B 1 90 ? -3.412 -2.518 -11.062 1 96.44 90 ALA B N 1
ATOM 1525 C CA . ALA B 1 90 ? -3.629 -3.162 -12.359 1 96.44 90 ALA B CA 1
ATOM 1526 C C . ALA B 1 90 ? -2.752 -4.402 -12.508 1 96.44 90 ALA B C 1
ATOM 1528 O O . ALA B 1 90 ? -3.209 -5.441 -12.992 1 96.44 90 ALA B O 1
ATOM 1529 N N . CYS B 1 91 ? -1.436 -4.309 -12.148 1 96 91 CYS B N 1
ATOM 1530 C CA . CYS B 1 91 ? -0.509 -5.434 -12.227 1 96 91 CYS B CA 1
ATOM 1531 C C . CYS B 1 91 ? -1.018 -6.613 -11.406 1 96 91 CYS B C 1
ATOM 1533 O O . CYS B 1 91 ? -0.974 -7.758 -11.867 1 96 91 CYS B O 1
ATOM 1535 N N . LEU B 1 92 ? -1.492 -6.332 -10.219 1 96.75 92 LEU B N 1
ATOM 1536 C CA . LEU B 1 92 ? -1.937 -7.398 -9.328 1 96.75 92 LEU B CA 1
ATOM 1537 C C . LEU B 1 92 ? -3.25 -8 -9.82 1 96.75 92 LEU B C 1
ATOM 1539 O O . LEU B 1 92 ? -3.479 -9.203 -9.672 1 96.75 92 LEU B O 1
ATOM 1543 N N . CYS B 1 93 ? -4.145 -7.191 -10.43 1 96.31 93 CYS B N 1
ATOM 1544 C CA . CYS B 1 93 ? -5.441 -7.668 -10.898 1 96.31 93 CYS B CA 1
ATOM 1545 C C . CYS B 1 93 ? -5.281 -8.539 -12.141 1 96.31 93 CYS B C 1
ATOM 1547 O O . CYS B 1 93 ? -5.977 -9.547 -12.289 1 96.31 93 CYS B O 1
ATOM 1549 N N . PHE B 1 94 ? -4.398 -8.172 -12.984 1 95.56 94 PHE B N 1
ATOM 1550 C CA . PHE B 1 94 ? -4.324 -8.836 -14.281 1 95.56 94 PHE B CA 1
ATOM 1551 C C . PHE B 1 94 ? -3.189 -9.852 -14.305 1 95.56 94 PHE B C 1
ATOM 1553 O O . PHE B 1 94 ? -3.191 -10.773 -15.125 1 95.56 94 PHE B O 1
ATOM 1560 N N . CYS B 1 95 ? -2.143 -9.664 -13.555 1 94.31 95 CYS B N 1
ATOM 1561 C CA . CYS B 1 95 ? -0.982 -10.555 -13.539 1 94.31 95 CYS B CA 1
ATOM 1562 C C . CYS B 1 95 ? -0.522 -10.812 -12.109 1 94.31 95 CYS B C 1
ATOM 1564 O O . CYS B 1 95 ? 0.676 -10.789 -11.82 1 94.31 95 CYS B O 1
ATOM 1566 N N . GLY B 1 96 ? -1.389 -11.25 -11.25 1 94 96 GLY B N 1
ATOM 1567 C CA . GLY B 1 96 ? -1.141 -11.398 -9.828 1 94 96 GLY B CA 1
ATOM 1568 C C . GLY B 1 96 ? 0.02 -12.32 -9.516 1 94 96 GLY B C 1
ATOM 1569 O O . GLY B 1 96 ? 0.982 -11.922 -8.859 1 94 96 GLY B O 1
ATOM 1570 N N . PRO B 1 97 ? -0.021 -13.492 -10.086 1 93.81 97 PRO B N 1
ATOM 1571 C CA . PRO B 1 97 ? 1.072 -14.422 -9.789 1 93.81 97 PRO B CA 1
ATOM 1572 C C . PRO B 1 97 ? 2.42 -13.938 -10.32 1 93.81 97 PRO B C 1
ATOM 1574 O O . PRO B 1 97 ? 3.439 -14.078 -9.641 1 93.81 97 PRO B O 1
ATOM 1577 N N . CYS B 1 98 ? 2.398 -13.289 -11.422 1 95.31 98 CYS B N 1
ATOM 1578 C CA . CYS B 1 98 ? 3.637 -12.766 -11.984 1 95.31 98 CYS B CA 1
ATOM 1579 C C . CYS B 1 98 ? 4.152 -11.594 -11.164 1 95.31 98 CYS B C 1
ATOM 1581 O O . CYS B 1 98 ? 5.359 -11.453 -10.961 1 95.31 98 CYS B O 1
ATOM 1583 N N . ALA B 1 99 ? 3.207 -10.758 -10.789 1 97 99 ALA B N 1
ATOM 1584 C CA . ALA B 1 99 ? 3.588 -9.617 -9.961 1 97 99 ALA B CA 1
ATOM 1585 C C . ALA B 1 99 ? 4.188 -10.078 -8.633 1 97 99 ALA B C 1
ATOM 1587 O O . ALA B 1 99 ? 5.164 -9.492 -8.156 1 97 99 ALA B O 1
ATOM 1588 N N . LEU B 1 100 ? 3.576 -11.07 -8.062 1 97.19 100 LEU B N 1
ATOM 1589 C CA . LEU B 1 100 ? 4.105 -11.625 -6.82 1 97.19 100 LEU B CA 1
ATOM 1590 C C . LEU B 1 100 ? 5.516 -12.164 -7.023 1 97.19 100 LEU B C 1
ATOM 1592 O O . LEU B 1 100 ? 6.398 -11.938 -6.188 1 97.19 100 LEU B O 1
ATOM 1596 N N . CYS B 1 101 ? 5.766 -12.82 -8.133 1 97.19 101 CYS B N 1
ATOM 1597 C CA . CYS B 1 101 ? 7.098 -13.328 -8.438 1 97.19 101 CYS B CA 1
ATOM 1598 C C . CYS B 1 101 ? 8.086 -12.188 -8.625 1 97.19 101 CYS B C 1
ATOM 1600 O O . CYS B 1 101 ? 9.242 -12.281 -8.195 1 97.19 101 CYS B O 1
ATOM 1602 N N . GLN B 1 102 ? 7.652 -11.156 -9.305 1 97.38 102 GLN B N 1
ATOM 1603 C CA . GLN B 1 102 ? 8.508 -9.992 -9.484 1 97.38 102 GLN B CA 1
ATOM 1604 C C . GLN B 1 102 ? 8.922 -9.398 -8.141 1 97.38 102 GLN B C 1
ATOM 1606 O O . GLN B 1 102 ? 10.086 -9.047 -7.945 1 97.38 102 GLN B O 1
ATOM 1611 N N . MET B 1 103 ? 7.977 -9.297 -7.258 1 97.75 103 MET B N 1
ATOM 1612 C CA . MET B 1 103 ? 8.266 -8.75 -5.934 1 97.75 103 MET B CA 1
ATOM 1613 C C . MET B 1 103 ? 9.281 -9.617 -5.199 1 97.75 103 MET B C 1
ATOM 1615 O O . MET B 1 103 ? 10.211 -9.094 -4.578 1 97.75 103 MET B O 1
ATOM 1619 N N . ALA B 1 104 ? 9.047 -10.922 -5.301 1 97.69 104 ALA B N 1
ATOM 1620 C CA . ALA B 1 104 ? 9.969 -11.844 -4.641 1 97.69 104 ALA B CA 1
ATOM 1621 C C . ALA B 1 104 ? 11.375 -11.719 -5.215 1 97.69 104 ALA B C 1
ATOM 1623 O O . ALA B 1 104 ? 12.359 -11.68 -4.465 1 97.69 104 ALA B O 1
ATOM 1624 N N . ARG B 1 105 ? 11.477 -11.641 -6.508 1 97.25 105 ARG B N 1
ATOM 1625 C CA . ARG B 1 105 ? 12.781 -11.492 -7.145 1 97.25 105 ARG B CA 1
ATOM 1626 C C . ARG B 1 105 ? 13.438 -10.172 -6.742 1 97.25 105 ARG B C 1
ATOM 1628 O O . ARG B 1 105 ? 14.648 -10.125 -6.496 1 97.25 105 ARG B O 1
ATOM 1635 N N . GLU B 1 106 ? 12.656 -9.125 -6.723 1 97.19 106 GLU B N 1
ATOM 1636 C CA . GLU B 1 106 ? 13.164 -7.809 -6.348 1 97.19 106 GLU B CA 1
ATOM 1637 C C . GLU B 1 106 ? 13.773 -7.832 -4.949 1 97.19 106 GLU B C 1
ATOM 1639 O O . GLU B 1 106 ? 14.883 -7.336 -4.738 1 97.19 106 GLU B O 1
ATOM 1644 N N . LEU B 1 107 ? 13.023 -8.414 -4 1 96.94 107 LEU B N 1
ATOM 1645 C CA . LEU B 1 107 ? 13.492 -8.453 -2.617 1 96.94 107 LEU B CA 1
ATOM 1646 C C . LEU B 1 107 ? 14.727 -9.336 -2.484 1 96.94 107 LEU B C 1
ATOM 1648 O O . LEU B 1 107 ? 15.617 -9.047 -1.684 1 96.94 107 LEU B O 1
ATOM 1652 N N . LYS B 1 108 ? 14.727 -10.422 -3.24 1 95.5 108 LYS B N 1
ATOM 1653 C CA . LYS B 1 108 ? 15.891 -11.305 -3.248 1 95.5 108 LYS B CA 1
ATOM 1654 C C . LYS B 1 108 ? 17.125 -10.57 -3.766 1 95.5 108 LYS B C 1
ATOM 1656 O O . LYS B 1 108 ? 18.219 -10.742 -3.229 1 95.5 108 LYS B O 1
ATOM 1661 N N . MET B 1 109 ? 16.984 -9.758 -4.766 1 93.56 109 MET B N 1
ATOM 1662 C CA . MET B 1 109 ? 18.094 -9.031 -5.391 1 93.56 109 MET B CA 1
ATOM 1663 C C . MET B 1 109 ? 18.594 -7.918 -4.477 1 93.56 109 MET B C 1
ATOM 1665 O O . MET B 1 109 ? 19.766 -7.582 -4.492 1 93.56 109 MET B O 1
ATOM 1669 N N . ARG B 1 110 ? 17.719 -7.379 -3.66 1 92.06 110 ARG B N 1
ATOM 1670 C CA . ARG B 1 110 ? 18.078 -6.242 -2.826 1 92.06 110 ARG B CA 1
ATOM 1671 C C . ARG B 1 110 ? 18.609 -6.703 -1.472 1 92.06 110 ARG B C 1
ATOM 1673 O O . ARG B 1 110 ? 19.156 -5.906 -0.709 1 92.06 110 ARG B O 1
ATOM 1680 N N . GLN B 1 111 ? 18.547 -7.887 -1.021 1 84.19 111 GLN B N 1
ATOM 1681 C CA . GLN B 1 111 ? 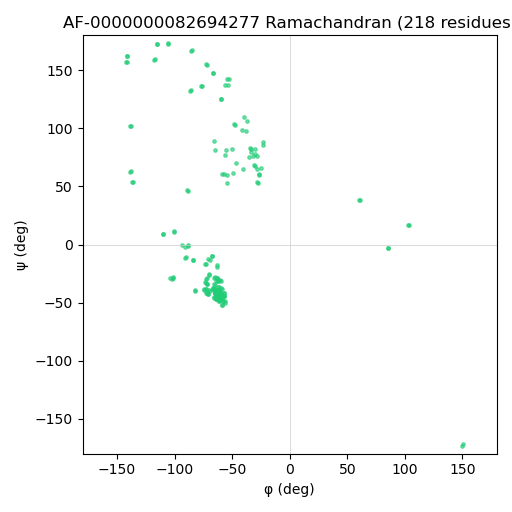19.125 -8.43 0.197 1 84.19 111 GLN B CA 1
ATOM 1682 C C . GLN B 1 111 ? 20.641 -8.555 0.067 1 84.19 111 GLN B C 1
ATOM 1684 O O . GLN B 1 111 ? 21.156 -8.844 -1.018 1 84.19 111 GLN B O 1
#

Sequence (222 aa):
MAHTITSQPQGSQALYPSQKTAWSSDVMDCFQDMGICLCGTFIPCILACRTAQDYGECCCLPMLFGAILAMRTGIRERYRIEGSICNDFACLCFCGPCALCQMARELKMRQMAHTITSQPQGSQALYPSQKTAWSSDVMDCFQDMGICLCGTFIPCILACRTAQDYGECCCLPMLFGAILAMRTGIRERYRIEGSICNDFACLCFCGPCALCQMARELKMRQ

Radius of gyration: 21.6 Å; Cα contacts (8 Å, |Δi|>4): 271; chains: 2; bounding box: 79×71×34 Å

Solvent-accessible surface area (backbone atoms only — not comparable to full-atom values): 12777 Å² total; per-residue (Å²): 137,82,80,77,76,76,76,70,77,76,75,71,76,71,73,64,76,75,72,69,40,71,72,88,60,53,53,84,49,50,76,80,43,57,69,53,36,51,37,29,72,76,39,41,70,57,44,45,21,51,40,31,40,74,73,71,44,58,55,65,44,65,77,40,88,35,36,60,53,16,48,53,36,25,54,28,35,60,64,36,31,70,84,50,68,67,56,49,48,51,41,45,73,74,38,38,57,38,38,52,35,34,51,40,51,44,53,60,69,71,102,138,80,81,74,75,74,76,70,76,73,73,70,78,70,71,65,76,76,71,69,39,71,73,87,60,54,54,84,48,49,77,78,43,56,69,53,37,51,36,30,72,76,38,42,70,57,44,46,21,50,39,30,39,74,73,72,44,57,55,66,45,65,77,40,89,37,37,60,54,15,48,53,36,24,52,30,34,62,64,35,30,69,84,51,67,67,55,50,49,50,40,45,73,75,37,36,57,38,38,54,34,33,52,40,51,44,53,60,68,72,102

Foldseek 3Di:
DPPPPVVPPPPPPPPVPPDADAQPDDLPVLVVDVVLSVCLVPPVLQLQLVLCVLLPHHSCQVVDPCSSLVSLVVLCVVRRHDDDSVVSVVCCVPPVSSSSSSSSVRSVVVD/DDPPVVPPPPPPPCPVPPDADAQPDDLPVLVVDVVLNVCLVPPVLQLQLVLCVLLPHHSCQVVDPCSSLVSLVVLCVVRRHDDDSVVSVVCCVPPVSSSSSSSSVRSVVVD

Secondary structure (DSSP, 8-state):
--------------------B--SS-TT-GGG-HHHHHHHHH-HHHHHHHHHHHHTS-TTGGGSTTHHHHHHHHHHHHTTB---HHHHHHHHHHHHHHHHHHHHHHHHHH-/--------------------B--SS-TT-GGG-HHHHHHHHH-HHHHHHHHHHHHTS-TTGGGSTTHHHHHHHHHHHHTTB---HHHHHHHHHHHHHHHHHHHHHHHHHH-

InterPro domains:
  IPR006461 PLAC8 motif-containing protein [PF04749] (23-106)
  IPR006461 PLAC8 motif-containing protein [PTHR15907] (18-110)
  IPR006461 PLAC8 motif-containing protein [TIGR01571] (22-109)

Organism: NCBI:txid1415580

pLDDT: mean 85.58, std 22.41, range [27.95, 98.56]